Protein AF-A0A7V3VT94-F1 (afdb_monomer)

Radius of gyration: 18.92 Å; Cα contacts (8 Å, |Δi|>4): 200; chains: 1; bounding box: 41×41×54 Å

Foldseek 3Di:
DDLVVVLVVLLVLLVVLLVLLLVLLLVVQLVCLLVVHQLCPDPLLLQEDLQLVLLLLVLLLCCQPPNVVSSSVSNSVSSNSQLSNQLRVVLNVQCVPCVVVVVVVVDRSNCCSPVPSCVSSVVSNCVSSVVSSVSSSVCNSVSVVVCVPPPPPSSVVSNVSSVVSNVVSSVVSVVVVVVVVVVVVVD

pLDDT: mean 83.78, std 12.17, range [38.78, 96.94]

Solvent-accessible surface area (backbone atoms only — not comparable to full-atom values): 9422 Å² total; per-residue (Å²): 134,57,72,69,62,51,51,53,50,40,43,49,51,27,49,52,32,38,50,52,7,48,53,52,28,51,52,50,53,43,49,31,58,60,71,70,44,64,64,84,77,37,79,60,59,42,39,30,82,44,16,24,55,10,38,33,40,37,11,50,35,31,36,75,76,75,38,50,73,61,9,48,51,38,30,19,51,16,38,19,41,44,37,42,51,60,30,36,64,54,42,51,58,53,48,76,74,42,46,70,65,46,47,72,73,68,47,50,58,65,49,42,41,57,68,44,46,45,59,76,30,39,68,46,52,51,52,36,50,51,55,52,30,52,52,44,28,52,49,50,46,52,57,61,58,46,46,77,78,46,74,61,67,54,52,55,51,39,43,51,52,11,51,51,30,30,52,51,12,34,50,51,34,52,51,54,50,57,53,58,55,61,54,65,76,72,115

Structure (mmCIF, N/CA/C/O backbone):
data_AF-A0A7V3VT94-F1
#
_entry.id   AF-A0A7V3VT94-F1
#
loop_
_atom_site.group_PDB
_atom_site.id
_atom_site.type_symbol
_atom_site.label_atom_id
_atom_site.label_alt_id
_atom_site.label_comp_id
_atom_site.label_asym_id
_atom_site.label_entity_id
_atom_site.label_seq_id
_atom_site.pdbx_PDB_ins_code
_atom_site.Cartn_x
_atom_site.Cartn_y
_atom_site.Cartn_z
_atom_site.occupancy
_atom_site.B_iso_or_equiv
_atom_site.auth_seq_id
_atom_site.auth_comp_id
_atom_site.auth_asym_id
_atom_site.auth_atom_id
_atom_site.pdbx_PDB_model_num
ATOM 1 N N . MET A 1 1 ? 9.001 -14.537 -27.682 1.00 57.84 1 MET A N 1
ATOM 2 C CA . MET A 1 1 ? 7.808 -14.559 -26.802 1.00 57.84 1 MET A CA 1
ATOM 3 C C . MET A 1 1 ? 6.723 -13.701 -27.432 1.00 57.84 1 MET A C 1
ATOM 5 O O . MET A 1 1 ? 7.065 -12.730 -28.090 1.00 57.84 1 MET A O 1
ATOM 9 N N . ASN A 1 2 ? 5.450 -14.077 -27.294 1.00 76.25 2 ASN A N 1
ATOM 10 C CA . ASN A 1 2 ? 4.316 -13.299 -27.808 1.00 76.25 2 ASN A CA 1
ATOM 11 C C . ASN A 1 2 ? 4.046 -12.109 -26.858 1.00 76.25 2 ASN A C 1
ATOM 13 O O . ASN A 1 2 ? 4.099 -12.304 -25.645 1.00 76.25 2 ASN A O 1
ATOM 17 N N . ILE A 1 3 ? 3.738 -10.913 -27.368 1.00 69.75 3 ILE A N 1
ATOM 18 C CA . ILE A 1 3 ? 3.392 -9.719 -26.560 1.00 69.75 3 ILE A CA 1
ATOM 19 C C . ILE A 1 3 ? 2.291 -10.052 -25.543 1.00 69.75 3 ILE A C 1
ATOM 21 O O . ILE A 1 3 ? 2.387 -9.712 -24.368 1.00 69.75 3 ILE A O 1
ATOM 25 N N . ILE A 1 4 ? 1.305 -10.849 -25.964 1.00 74.88 4 ILE A N 1
ATOM 26 C CA . ILE A 1 4 ? 0.221 -11.324 -25.097 1.00 74.88 4 ILE A CA 1
ATOM 27 C C . ILE A 1 4 ? 0.772 -12.130 -23.910 1.00 74.88 4 ILE A C 1
ATOM 29 O O . ILE A 1 4 ? 0.331 -11.947 -22.782 1.00 74.88 4 ILE A O 1
ATOM 33 N N . SER A 1 5 ? 1.765 -12.998 -24.138 1.00 75.62 5 SER A N 1
ATOM 34 C CA . SER A 1 5 ? 2.368 -13.797 -23.062 1.00 75.62 5 SER A CA 1
ATOM 35 C C . SER A 1 5 ? 3.181 -12.965 -22.065 1.00 75.62 5 SER A C 1
ATOM 37 O O . SER A 1 5 ? 3.259 -13.355 -20.909 1.00 75.62 5 SER A O 1
ATOM 39 N N . ILE A 1 6 ? 3.742 -11.824 -22.482 1.00 75.75 6 ILE A N 1
ATOM 40 C CA . ILE A 1 6 ? 4.477 -10.905 -21.595 1.00 75.75 6 ILE A CA 1
ATOM 41 C C . ILE A 1 6 ? 3.489 -10.167 -20.685 1.00 75.75 6 ILE A C 1
ATOM 43 O O . ILE A 1 6 ? 3.606 -10.250 -19.466 1.00 75.75 6 ILE A O 1
ATOM 47 N N . ILE A 1 7 ? 2.437 -9.587 -21.273 1.00 81.94 7 ILE A N 1
ATOM 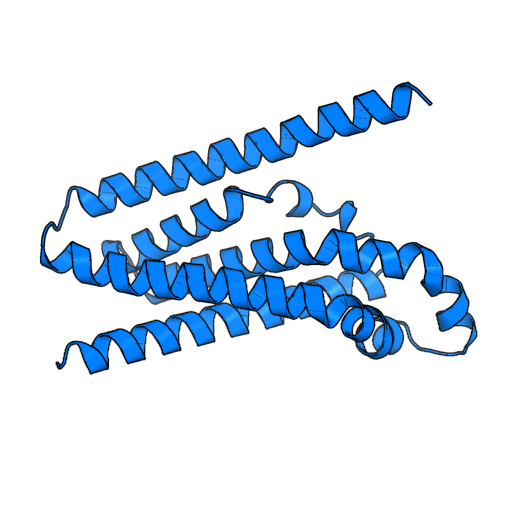48 C CA . ILE A 1 7 ? 1.376 -8.883 -20.538 1.00 81.94 7 ILE A CA 1
ATOM 49 C C . ILE A 1 7 ? 0.743 -9.785 -19.469 1.00 81.94 7 ILE A C 1
ATOM 51 O O . ILE A 1 7 ? 0.536 -9.359 -18.334 1.00 81.94 7 ILE A O 1
ATOM 55 N N . TRP A 1 8 ? 0.458 -11.051 -19.796 1.00 84.31 8 TRP A N 1
ATOM 56 C CA . TRP A 1 8 ? -0.102 -11.993 -18.820 1.00 84.31 8 TRP A CA 1
ATOM 57 C C . TRP A 1 8 ? 0.835 -12.268 -17.643 1.00 84.31 8 TRP A C 1
ATOM 59 O O . TRP A 1 8 ? 0.362 -12.372 -16.512 1.00 84.31 8 TRP A O 1
ATOM 69 N N . VAL A 1 9 ? 2.143 -12.377 -17.885 1.00 86.12 9 VAL A N 1
ATOM 70 C CA . VAL A 1 9 ? 3.131 -12.590 -16.818 1.00 86.12 9 VAL A CA 1
ATOM 71 C C . VAL A 1 9 ? 3.182 -11.380 -15.886 1.00 86.12 9 VAL A C 1
ATOM 73 O O . VAL A 1 9 ? 3.153 -11.565 -14.672 1.00 86.12 9 VAL A O 1
ATOM 76 N N . ASP A 1 10 ? 3.159 -10.161 -16.427 1.00 86.62 10 ASP A N 1
ATOM 77 C CA . ASP A 1 10 ? 3.195 -8.930 -15.626 1.00 86.62 10 ASP A CA 1
ATOM 78 C C . ASP A 1 10 ? 1.912 -8.721 -14.809 1.00 86.62 10 ASP A C 1
ATOM 80 O O . ASP A 1 10 ? 1.964 -8.292 -13.656 1.00 86.62 10 ASP A O 1
ATOM 84 N N . ILE A 1 11 ? 0.752 -9.092 -15.360 1.00 89.06 11 ILE A N 1
ATOM 85 C CA . ILE A 1 11 ? -0.521 -9.084 -14.623 1.00 89.06 11 ILE A CA 1
ATOM 86 C C . ILE A 1 11 ? -0.479 -10.077 -13.455 1.00 89.06 11 ILE A C 1
ATOM 88 O O . ILE A 1 11 ? -0.932 -9.753 -12.355 1.00 89.06 11 ILE A O 1
ATOM 92 N N . ILE A 1 12 ? 0.064 -11.281 -13.670 1.00 91.44 12 ILE A N 1
ATOM 93 C CA . ILE A 1 12 ? 0.212 -12.286 -12.608 1.00 91.44 12 ILE A CA 1
ATOM 94 C C . ILE A 1 12 ? 1.200 -11.794 -11.544 1.00 91.44 12 ILE A C 1
ATOM 96 O O . ILE A 1 12 ? 0.918 -11.917 -10.352 1.00 91.44 12 ILE A O 1
ATOM 100 N N . GLU A 1 13 ? 2.320 -11.195 -11.951 1.00 90.12 13 GLU A N 1
ATOM 101 C CA . GLU A 1 13 ? 3.303 -10.596 -11.042 1.00 90.12 13 GLU A CA 1
ATOM 102 C C . GLU A 1 13 ? 2.654 -9.503 -10.176 1.00 90.12 13 GLU A C 1
ATOM 104 O O . GLU A 1 13 ? 2.716 -9.571 -8.946 1.00 90.12 13 GLU A O 1
ATOM 109 N N . ALA A 1 14 ? 1.923 -8.568 -10.789 1.00 92.38 14 ALA A N 1
ATOM 110 C CA . ALA A 1 14 ? 1.177 -7.529 -10.079 1.00 92.38 14 ALA A CA 1
ATOM 111 C C . ALA A 1 14 ? 0.124 -8.109 -9.117 1.00 92.38 14 ALA A C 1
ATOM 113 O O . ALA A 1 14 ? -0.059 -7.598 -8.007 1.00 92.38 14 ALA A O 1
ATOM 114 N N . ALA A 1 15 ? -0.562 -9.189 -9.506 1.00 94.38 15 ALA A N 1
ATOM 115 C CA . ALA A 1 15 ? -1.554 -9.854 -8.662 1.00 94.38 15 ALA A CA 1
ATOM 116 C C . ALA A 1 15 ? -0.908 -10.501 -7.428 1.00 94.38 15 ALA A C 1
ATOM 118 O O . ALA A 1 15 ? -1.439 -10.378 -6.322 1.00 94.38 15 ALA A O 1
ATOM 119 N N . LEU A 1 16 ? 0.253 -11.143 -7.590 1.00 95.06 16 LEU A N 1
ATOM 120 C CA . LEU A 1 16 ? 1.011 -11.736 -6.486 1.00 95.06 16 LEU A CA 1
ATOM 121 C C . LEU A 1 16 ? 1.549 -10.667 -5.531 1.00 95.06 16 LEU A C 1
ATOM 123 O O . LEU A 1 16 ? 1.398 -10.806 -4.315 1.00 95.06 16 LEU A O 1
ATOM 127 N N . ILE A 1 17 ? 2.115 -9.582 -6.067 1.00 94.69 17 ILE A N 1
ATOM 128 C CA . ILE A 1 17 ? 2.596 -8.441 -5.276 1.00 94.69 17 ILE A CA 1
ATOM 129 C C . ILE A 1 17 ? 1.438 -7.822 -4.486 1.00 94.69 17 ILE A C 1
ATOM 131 O O . ILE A 1 17 ? 1.542 -7.632 -3.269 1.00 94.69 17 ILE A O 1
ATOM 135 N N . THR A 1 18 ? 0.306 -7.574 -5.151 1.00 95.94 18 THR A N 1
ATOM 136 C CA . THR A 1 18 ? -0.884 -7.011 -4.502 1.00 95.94 18 THR A CA 1
ATOM 137 C C . THR A 1 18 ? -1.414 -7.951 -3.420 1.00 95.94 18 THR A C 1
ATOM 139 O O . THR A 1 18 ? -1.701 -7.511 -2.307 1.00 95.94 18 THR A O 1
ATOM 142 N N . GLY A 1 19 ? -1.512 -9.250 -3.712 1.00 96.12 19 GLY A N 1
ATOM 143 C CA . GLY A 1 19 ? -1.967 -10.264 -2.763 1.00 96.12 19 GLY A CA 1
ATOM 144 C C . GLY A 1 19 ? -1.081 -10.339 -1.518 1.00 96.12 19 GLY A C 1
ATOM 145 O O . GLY A 1 19 ? -1.590 -10.329 -0.396 1.00 96.12 19 GLY A O 1
ATOM 146 N N . ALA A 1 20 ? 0.242 -10.332 -1.690 1.00 96.44 20 ALA A N 1
ATOM 147 C CA . ALA A 1 20 ? 1.188 -10.306 -0.576 1.00 96.44 20 ALA A CA 1
ATOM 148 C C . ALA A 1 20 ? 1.054 -9.019 0.259 1.00 96.44 20 ALA A C 1
ATOM 150 O O . ALA A 1 20 ? 0.973 -9.080 1.489 1.00 96.44 20 ALA A O 1
ATOM 151 N N . GLY A 1 21 ? 0.955 -7.859 -0.397 1.00 95.94 21 GLY A N 1
ATOM 152 C CA . GLY A 1 21 ? 0.744 -6.575 0.274 1.00 95.94 21 GLY A CA 1
ATOM 153 C C . GLY A 1 21 ? -0.576 -6.512 1.046 1.00 95.94 21 GLY A C 1
ATOM 154 O O . GLY A 1 21 ? -0.611 -6.014 2.173 1.00 95.94 21 GLY A O 1
ATOM 155 N N . PHE A 1 22 ? -1.645 -7.087 0.491 1.00 96.38 22 PHE A N 1
ATOM 156 C CA . PHE A 1 22 ? -2.939 -7.224 1.155 1.00 96.38 22 PHE A CA 1
ATOM 157 C C . PHE A 1 22 ? -2.844 -8.078 2.421 1.00 96.38 22 PHE A C 1
ATOM 159 O O . PHE A 1 22 ? -3.326 -7.661 3.474 1.00 96.38 22 PHE A O 1
ATOM 166 N N . VAL A 1 23 ? -2.195 -9.246 2.354 1.00 96.31 23 VAL A N 1
ATOM 167 C CA . VAL A 1 23 ? -2.022 -10.131 3.520 1.00 96.31 23 VAL A CA 1
ATOM 168 C C . VAL A 1 23 ? -1.254 -9.417 4.635 1.00 96.31 23 VAL A C 1
ATOM 170 O O . VAL A 1 23 ? -1.667 -9.477 5.796 1.00 96.31 23 VAL A O 1
ATOM 173 N N . LEU A 1 24 ? -0.187 -8.685 4.294 1.00 95.56 24 LEU A N 1
ATOM 174 C CA . LEU A 1 24 ? 0.569 -7.878 5.257 1.00 95.56 24 LEU A CA 1
ATOM 175 C C . LEU A 1 24 ? -0.281 -6.756 5.862 1.00 95.56 24 LEU A C 1
ATOM 177 O O . LEU A 1 24 ? -0.259 -6.555 7.078 1.00 95.56 24 LEU A O 1
ATOM 181 N N . ALA A 1 25 ? -1.062 -6.050 5.042 1.00 93.69 25 ALA A N 1
ATOM 182 C CA . ALA A 1 25 ? -1.939 -4.975 5.502 1.00 93.69 25 ALA A CA 1
ATOM 183 C C . ALA A 1 25 ? -3.028 -5.506 6.439 1.00 93.69 25 ALA A C 1
ATOM 185 O O . ALA A 1 25 ? -3.269 -4.937 7.506 1.00 93.69 25 ALA A O 1
ATOM 186 N N . PHE A 1 26 ? -3.641 -6.632 6.083 1.00 93.75 26 PHE A N 1
ATOM 187 C CA . PHE A 1 26 ? -4.640 -7.303 6.903 1.00 93.75 26 PHE A CA 1
ATOM 188 C C . PHE A 1 26 ? -4.057 -7.760 8.243 1.00 93.75 26 PHE A C 1
ATOM 190 O O . PHE A 1 26 ? -4.632 -7.478 9.297 1.00 93.75 26 PHE A O 1
ATOM 197 N N . TRP A 1 27 ? -2.891 -8.412 8.220 1.00 93.50 27 TRP A N 1
ATOM 198 C CA . TRP A 1 27 ? -2.183 -8.832 9.429 1.00 93.50 27 TRP A CA 1
ATOM 199 C C . TRP A 1 27 ? -1.861 -7.640 10.338 1.00 93.50 27 TRP A C 1
ATOM 201 O O . TRP A 1 27 ? -2.140 -7.682 11.539 1.00 93.50 27 TRP A O 1
ATOM 211 N N . TYR A 1 28 ? -1.353 -6.550 9.762 1.00 92.00 28 TYR A N 1
ATOM 212 C CA . TYR A 1 28 ? -1.039 -5.325 10.488 1.00 92.00 28 TYR A CA 1
ATOM 213 C C . TYR A 1 28 ? -2.275 -4.709 11.152 1.00 92.00 28 TYR A C 1
ATOM 215 O O . TYR A 1 28 ? -2.264 -4.443 12.356 1.00 92.00 28 TYR A O 1
ATOM 223 N N . VAL A 1 29 ? -3.359 -4.519 10.392 1.00 88.44 29 VAL A N 1
ATOM 224 C CA . VAL A 1 29 ? -4.600 -3.926 10.907 1.00 88.44 29 VAL A CA 1
ATOM 225 C C . VAL A 1 29 ? -5.196 -4.790 12.015 1.00 88.44 29 VAL A C 1
ATOM 227 O O . VAL A 1 29 ? -5.521 -4.279 13.090 1.00 88.44 29 VAL A O 1
ATOM 230 N N . ARG A 1 30 ? -5.265 -6.108 11.801 1.00 88.69 30 ARG A N 1
ATOM 231 C CA . ARG A 1 30 ? -5.736 -7.063 12.811 1.00 88.69 30 ARG A CA 1
ATOM 232 C C . ARG A 1 30 ? -4.928 -6.949 14.103 1.00 88.69 30 ARG A C 1
ATOM 234 O O . ARG A 1 30 ? -5.523 -6.847 15.176 1.00 88.69 30 ARG A O 1
ATOM 241 N N . ASN A 1 31 ? -3.598 -6.947 14.021 1.00 88.00 31 ASN A N 1
ATOM 242 C CA . ASN A 1 31 ? -2.745 -6.879 15.208 1.00 88.00 31 ASN A CA 1
ATOM 243 C C . ASN A 1 31 ? -2.927 -5.567 15.972 1.00 88.00 31 ASN A C 1
ATOM 245 O O . ASN A 1 31 ? -3.053 -5.587 17.194 1.00 88.00 31 ASN A O 1
ATOM 249 N N . ARG A 1 32 ? -3.038 -4.432 15.272 1.00 85.06 32 ARG A N 1
ATOM 250 C CA . ARG A 1 32 ? -3.282 -3.126 15.909 1.00 85.06 32 ARG A CA 1
ATOM 251 C C . ARG A 1 32 ? -4.590 -3.108 16.701 1.00 85.06 32 ARG A C 1
ATOM 253 O O . ARG A 1 32 ? -4.596 -2.666 17.851 1.00 85.06 32 ARG A O 1
ATOM 260 N N . VAL A 1 33 ? -5.664 -3.667 16.140 1.00 82.69 33 VAL A N 1
ATOM 261 C CA . VAL A 1 33 ? -6.959 -3.795 16.830 1.00 82.69 33 VAL A CA 1
ATOM 262 C C . VAL A 1 33 ? -6.836 -4.680 18.074 1.00 82.69 33 VAL A C 1
ATOM 264 O O . VAL A 1 33 ? -7.286 -4.293 19.157 1.00 82.69 33 VAL A O 1
ATOM 267 N N . VAL A 1 34 ? -6.187 -5.842 17.955 1.00 82.62 34 VAL A N 1
ATOM 268 C CA . VAL A 1 34 ? -5.990 -6.785 19.074 1.00 82.62 34 VAL A CA 1
ATOM 269 C C . VAL A 1 34 ? -5.185 -6.146 20.215 1.00 82.62 34 VAL A C 1
ATOM 271 O O . VAL A 1 34 ? -5.564 -6.275 21.388 1.00 82.62 34 VAL A O 1
ATOM 274 N N . GLU A 1 35 ? -4.136 -5.397 19.871 1.00 82.00 35 GLU A N 1
ATOM 275 C CA . GLU A 1 35 ? -3.250 -4.673 20.792 1.00 82.00 35 GLU A CA 1
ATOM 276 C C . GLU A 1 35 ? -3.843 -3.361 21.338 1.00 82.00 35 GLU A C 1
ATOM 278 O O . GLU A 1 35 ? -3.181 -2.664 22.104 1.00 82.00 35 GLU A O 1
ATOM 283 N N . LYS A 1 36 ? -5.085 -3.006 20.974 1.00 74.50 36 LYS A N 1
ATOM 284 C CA . LYS A 1 36 ? -5.743 -1.729 21.319 1.00 74.50 36 LYS A CA 1
ATOM 285 C C . LYS A 1 36 ? -4.990 -0.476 20.845 1.00 74.50 36 LYS A C 1
ATOM 287 O O . LYS A 1 36 ? -5.203 0.605 21.390 1.00 74.50 36 LYS A O 1
ATOM 292 N N . LYS A 1 37 ? -4.137 -0.585 19.830 1.00 76.19 37 LYS A N 1
ATOM 293 C CA . LYS A 1 37 ? -3.438 0.570 19.263 1.00 76.19 37 LYS A CA 1
ATOM 294 C C . LYS A 1 37 ? -4.284 1.150 18.131 1.00 76.19 37 LYS A C 1
ATOM 296 O O . LYS A 1 37 ? -4.589 0.439 17.179 1.00 76.19 37 LYS A O 1
ATOM 301 N N . SER A 1 38 ? -4.638 2.431 18.226 1.00 68.25 38 SER A N 1
ATOM 302 C CA . SER A 1 38 ? -5.361 3.134 17.154 1.00 68.25 38 SER A CA 1
ATOM 303 C C . SER A 1 38 ? -4.575 3.084 15.836 1.00 68.25 38 SER A C 1
ATOM 305 O O . SER A 1 38 ? -3.347 3.200 15.849 1.00 68.25 38 SER A O 1
ATOM 307 N N . LEU A 1 39 ? -5.235 2.898 14.691 1.00 69.81 39 LEU A N 1
ATOM 308 C CA . LEU A 1 39 ? -4.552 2.891 13.392 1.00 69.81 39 LEU A CA 1
ATOM 309 C C . LEU A 1 39 ? -4.133 4.308 12.983 1.00 69.81 39 LEU A C 1
ATOM 311 O O . LEU A 1 39 ? -3.007 4.492 12.520 1.00 69.81 39 LEU A O 1
ATOM 315 N N . SER A 1 40 ? -4.958 5.317 13.269 1.00 62.09 40 SER A N 1
ATOM 316 C CA . SER A 1 40 ? -4.673 6.742 13.021 1.00 62.09 40 SER A CA 1
ATOM 317 C C . SER A 1 40 ? -3.479 7.316 13.796 1.00 62.09 40 SER A C 1
ATOM 319 O O . SER A 1 40 ? -2.933 8.355 13.414 1.00 62.09 40 SER A O 1
ATOM 321 N N . THR A 1 41 ? -3.008 6.650 14.855 1.00 64.88 41 THR A N 1
ATOM 322 C CA . THR A 1 41 ? -1.774 7.042 15.566 1.00 64.88 41 THR A CA 1
ATOM 323 C C . THR A 1 41 ? -0.523 6.334 15.046 1.00 64.88 41 THR A C 1
ATOM 325 O O . THR A 1 41 ? 0.567 6.524 15.585 1.00 64.88 41 THR A O 1
ATOM 328 N N . SER A 1 42 ? -0.647 5.509 14.004 1.00 70.88 42 SER A N 1
ATOM 329 C CA . SER A 1 42 ? 0.490 4.820 13.399 1.00 70.88 42 SER A CA 1
ATOM 330 C C . SER A 1 42 ? 1.425 5.777 12.660 1.00 70.88 42 SER A C 1
ATOM 332 O O . SER A 1 42 ? 0.980 6.720 12.013 1.00 70.88 42 SER A O 1
ATOM 334 N N . PHE A 1 43 ? 2.723 5.459 12.667 1.00 71.75 43 PHE A N 1
ATOM 335 C CA . PHE A 1 43 ? 3.729 6.063 11.788 1.00 71.75 43 PHE A CA 1
ATOM 336 C C . PHE A 1 43 ? 3.324 6.007 10.303 1.00 71.75 43 PHE A C 1
ATOM 338 O O . PHE A 1 43 ? 3.651 6.909 9.541 1.00 71.75 43 PHE A O 1
ATOM 345 N N . LEU A 1 44 ? 2.521 5.015 9.902 1.00 78.44 44 LEU A N 1
ATOM 346 C CA . LEU A 1 44 ? 2.012 4.885 8.531 1.00 78.44 44 LEU A CA 1
ATOM 347 C C . LEU A 1 44 ? 1.126 6.055 8.080 1.00 78.44 44 LEU A C 1
ATOM 349 O O . LEU A 1 44 ? 0.960 6.265 6.882 1.00 78.44 44 LEU A O 1
ATOM 353 N N . ARG A 1 45 ? 0.614 6.872 9.008 1.00 71.06 45 ARG A N 1
ATOM 354 C CA . ARG A 1 45 ? -0.124 8.097 8.670 1.00 71.06 45 ARG A CA 1
ATOM 355 C C . ARG A 1 45 ? 0.725 9.150 7.950 1.00 71.06 45 ARG A C 1
ATOM 357 O O . ARG A 1 45 ? 0.164 10.048 7.342 1.00 71.06 45 ARG A O 1
ATOM 364 N N . TYR A 1 46 ? 2.055 9.061 8.035 1.00 72.12 46 TYR A N 1
ATOM 365 C CA . TYR A 1 46 ? 2.969 9.986 7.354 1.00 72.12 46 TYR A CA 1
ATOM 366 C C . TYR A 1 46 ? 3.292 9.563 5.916 1.00 72.12 46 TYR A C 1
ATOM 368 O O . TYR A 1 46 ? 3.952 10.302 5.193 1.00 72.12 46 TYR A O 1
ATOM 376 N N . PHE A 1 47 ? 2.830 8.384 5.500 1.00 80.19 47 PHE A N 1
ATOM 377 C CA . PHE A 1 47 ? 3.168 7.768 4.219 1.00 80.19 47 PHE A CA 1
ATOM 378 C C . PHE A 1 47 ? 1.920 7.591 3.355 1.00 80.19 47 PHE A C 1
ATOM 380 O O . PHE A 1 47 ? 1.672 6.520 2.812 1.00 80.19 47 PHE A O 1
ATOM 387 N N . GLN A 1 48 ? 1.095 8.635 3.259 1.00 79.81 48 GLN A N 1
ATOM 388 C CA . GLN A 1 48 ? -0.156 8.606 2.501 1.00 79.81 48 GLN A CA 1
ATOM 389 C C . GLN A 1 48 ? -0.016 9.316 1.147 1.00 79.81 48 GLN A C 1
ATOM 391 O O . GLN A 1 48 ? 0.970 9.999 0.863 1.00 79.81 48 GLN A O 1
ATOM 396 N N . GLY A 1 49 ? -1.031 9.163 0.294 1.00 80.88 49 GLY A N 1
ATOM 397 C CA . GLY A 1 49 ? -1.132 9.888 -0.972 1.00 80.88 49 GLY A CA 1
ATOM 398 C C . GLY A 1 49 ? -0.055 9.481 -1.976 1.00 80.88 49 GLY A C 1
ATOM 399 O O . GLY A 1 49 ? -0.028 8.339 -2.428 1.00 80.88 49 GLY A O 1
ATOM 400 N N . LEU A 1 50 ? 0.819 10.423 -2.338 1.00 88.19 50 LEU A N 1
ATOM 401 C CA . LEU A 1 50 ? 1.843 10.224 -3.370 1.00 88.19 50 LEU A CA 1
ATOM 402 C C . LEU A 1 50 ? 2.995 9.320 -2.918 1.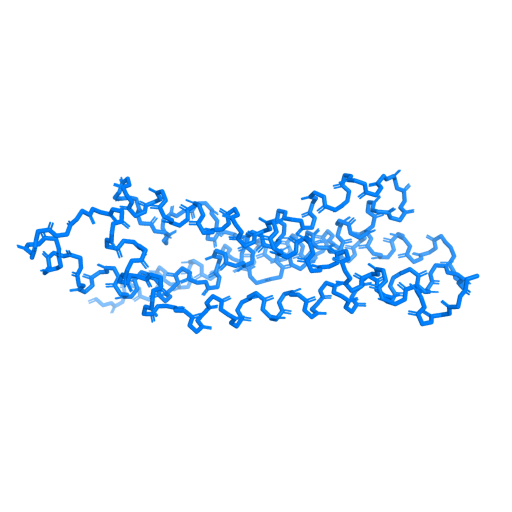00 88.19 50 LEU A C 1
ATOM 404 O O . LEU A 1 50 ? 3.662 8.725 -3.760 1.00 88.19 50 LEU A O 1
ATOM 408 N N . PHE A 1 51 ? 3.212 9.176 -1.606 1.00 91.31 51 PHE A N 1
ATOM 409 C CA . PHE A 1 51 ? 4.326 8.390 -1.080 1.00 91.31 51 PHE A CA 1
ATOM 410 C C . PHE A 1 51 ? 4.324 6.928 -1.565 1.00 91.31 51 PHE A C 1
ATOM 412 O O . PHE A 1 51 ? 5.313 6.517 -2.171 1.00 91.31 51 PHE A O 1
ATOM 419 N N . PRO A 1 52 ? 3.250 6.131 -1.372 1.00 92.44 52 PRO A N 1
ATOM 420 C CA . PRO A 1 52 ? 3.224 4.751 -1.854 1.00 92.44 52 PRO A CA 1
ATOM 421 C C . PRO A 1 52 ? 3.395 4.659 -3.374 1.00 92.44 52 PRO A C 1
ATOM 423 O O . PRO A 1 52 ? 4.068 3.745 -3.841 1.00 92.44 52 PRO A O 1
ATOM 426 N N . VAL A 1 53 ? 2.878 5.622 -4.145 1.00 92.44 53 VAL A N 1
ATOM 427 C CA . VAL A 1 53 ? 3.092 5.675 -5.602 1.00 92.44 53 VAL A CA 1
ATOM 428 C C . VAL A 1 53 ? 4.578 5.855 -5.924 1.00 92.44 53 VAL A C 1
ATOM 430 O O . VAL A 1 53 ? 5.113 5.130 -6.757 1.00 92.44 53 VAL A O 1
ATOM 433 N N . GLY A 1 54 ? 5.274 6.742 -5.211 1.00 92.88 54 GLY A N 1
ATOM 434 C CA . GLY A 1 54 ? 6.723 6.897 -5.333 1.00 92.88 54 GLY A CA 1
ATOM 435 C C . GLY A 1 54 ? 7.487 5.612 -4.997 1.00 92.88 54 GLY A C 1
ATOM 436 O O . GLY A 1 54 ? 8.346 5.199 -5.769 1.00 92.88 54 GLY A O 1
ATOM 437 N N . VAL A 1 55 ? 7.124 4.912 -3.915 1.00 94.88 55 VAL A N 1
ATOM 438 C CA . VAL A 1 55 ? 7.745 3.618 -3.555 1.00 94.88 55 VAL A CA 1
ATOM 439 C C . VAL A 1 55 ? 7.469 2.546 -4.6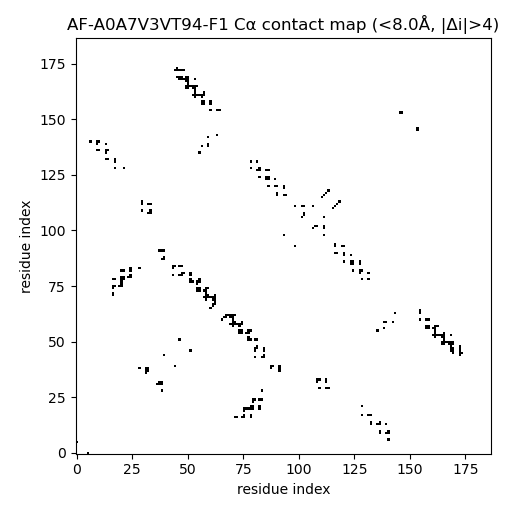15 1.00 94.88 55 VAL A C 1
ATOM 441 O O . VAL A 1 55 ? 8.342 1.733 -4.903 1.00 94.88 55 VAL A O 1
ATOM 444 N N . MET A 1 56 ? 6.280 2.545 -5.227 1.00 95.06 56 MET A N 1
ATOM 445 C CA . MET A 1 56 ? 5.942 1.632 -6.323 1.00 95.06 56 MET A CA 1
ATOM 446 C C . MET A 1 56 ? 6.846 1.877 -7.536 1.00 95.06 56 MET A C 1
ATOM 448 O O . MET A 1 56 ? 7.449 0.929 -8.031 1.00 95.06 56 MET A O 1
ATOM 452 N N . LEU A 1 57 ? 6.988 3.135 -7.973 1.00 93.19 57 LEU A N 1
ATOM 453 C CA . LEU A 1 57 ? 7.882 3.500 -9.080 1.00 93.19 57 LEU A CA 1
ATOM 454 C C . LEU A 1 57 ? 9.342 3.174 -8.764 1.00 93.19 57 LEU A C 1
ATOM 456 O O . LEU A 1 57 ? 10.061 2.685 -9.630 1.00 93.19 57 LEU A O 1
ATOM 460 N N . PHE A 1 58 ? 9.770 3.385 -7.518 1.00 94.00 58 PHE A N 1
ATOM 461 C CA . PHE A 1 58 ? 11.107 2.999 -7.077 1.00 94.00 58 PHE A CA 1
ATOM 462 C C . PHE A 1 58 ? 11.305 1.479 -7.153 1.00 94.00 58 PHE A C 1
ATOM 464 O O . PHE A 1 58 ? 12.330 1.012 -7.639 1.00 94.00 58 PHE A O 1
ATOM 471 N N . GLY A 1 59 ? 10.308 0.695 -6.735 1.00 92.56 59 GLY A N 1
ATOM 472 C CA . GLY A 1 59 ? 10.322 -0.760 -6.882 1.00 92.56 59 GLY A CA 1
ATOM 473 C C . GLY A 1 59 ? 10.459 -1.185 -8.342 1.00 92.56 59 GLY A C 1
ATOM 474 O O . GLY A 1 59 ? 11.307 -2.015 -8.653 1.00 92.56 59 GLY A O 1
ATOM 475 N N . VAL A 1 60 ? 9.711 -0.546 -9.243 1.00 90.81 60 VAL A N 1
ATOM 476 C CA . VAL A 1 60 ? 9.809 -0.769 -10.692 1.00 90.81 60 VAL A CA 1
ATOM 477 C C . VAL A 1 60 ? 11.202 -0.408 -11.220 1.00 90.81 60 VAL A C 1
ATOM 479 O O . VAL A 1 60 ? 11.807 -1.221 -11.910 1.00 90.81 60 VAL A O 1
ATOM 482 N N . PHE A 1 61 ? 11.778 0.731 -10.829 1.00 90.19 61 PHE A N 1
ATOM 483 C CA . PHE A 1 61 ? 13.171 1.065 -11.152 1.00 90.19 61 PHE A CA 1
ATOM 484 C C . PHE A 1 61 ? 14.148 -0.032 -10.695 1.00 90.19 61 PHE A C 1
ATOM 486 O O . PHE A 1 61 ? 14.990 -0.469 -11.475 1.00 90.19 61 PHE A O 1
ATOM 493 N N . VAL A 1 62 ? 14.010 -0.536 -9.464 1.00 90.50 62 VAL A N 1
ATOM 494 C CA . VAL A 1 62 ? 14.870 -1.607 -8.933 1.00 90.50 62 VAL A CA 1
ATOM 495 C C . VAL A 1 62 ? 14.692 -2.917 -9.708 1.00 90.50 62 VAL A C 1
ATOM 497 O O . VAL A 1 62 ? 15.691 -3.600 -9.946 1.00 90.50 62 VAL A O 1
ATOM 500 N N . ILE A 1 63 ? 13.470 -3.258 -10.142 1.00 87.75 63 ILE A N 1
ATOM 501 C CA . ILE A 1 63 ? 13.221 -4.426 -11.008 1.00 87.75 63 ILE A CA 1
ATOM 502 C C . ILE A 1 63 ? 14.027 -4.312 -12.303 1.00 87.75 63 ILE A C 1
ATOM 504 O O . ILE A 1 63 ? 14.613 -5.295 -12.754 1.00 87.75 63 ILE A O 1
ATOM 508 N N . LEU A 1 64 ? 14.052 -3.116 -12.885 1.00 83.56 64 LEU A N 1
ATOM 509 C CA . LEU A 1 64 ? 14.621 -2.870 -14.205 1.00 83.56 64 LEU A CA 1
ATOM 510 C C . LEU A 1 64 ? 16.145 -2.691 -14.177 1.00 83.56 64 LEU A C 1
ATOM 512 O O . LEU A 1 64 ? 16.831 -3.189 -15.066 1.00 83.56 64 LEU A O 1
ATOM 516 N N . ALA A 1 65 ? 16.675 -1.997 -13.169 1.00 83.62 65 ALA A N 1
ATOM 517 C CA . ALA A 1 65 ? 18.079 -1.592 -13.112 1.00 83.62 65 ALA A CA 1
ATOM 518 C C . ALA A 1 65 ? 18.967 -2.505 -12.250 1.00 83.62 65 ALA A C 1
ATOM 520 O O . ALA A 1 65 ? 20.185 -2.499 -12.421 1.00 83.62 65 ALA A O 1
ATOM 521 N N . LEU A 1 66 ? 18.394 -3.257 -11.300 1.00 82.94 66 LEU A N 1
ATOM 522 C CA . LEU A 1 66 ? 19.172 -3.940 -10.259 1.00 82.94 66 LEU A CA 1
ATOM 523 C C . LEU A 1 66 ? 18.787 -5.410 -10.075 1.00 82.94 66 LEU A C 1
ATOM 525 O O . LEU A 1 66 ? 19.577 -6.304 -10.374 1.00 82.94 66 LEU A O 1
ATOM 529 N N . ASN A 1 67 ? 17.617 -5.678 -9.492 1.00 87.44 67 ASN A N 1
ATOM 530 C CA . ASN A 1 67 ? 17.241 -7.012 -9.035 1.00 87.44 67 ASN A CA 1
ATOM 531 C C . ASN A 1 67 ? 15.706 -7.162 -8.952 1.00 87.44 67 ASN A C 1
ATOM 533 O O . ASN A 1 67 ? 15.087 -6.539 -8.080 1.00 87.44 67 ASN A O 1
ATOM 537 N N . PRO A 1 68 ? 15.087 -8.017 -9.794 1.00 88.12 68 PRO A N 1
ATOM 538 C CA . PRO A 1 68 ? 13.633 -8.187 -9.824 1.00 88.12 68 PRO A CA 1
ATOM 539 C C . PRO A 1 68 ? 13.013 -8.620 -8.483 1.00 88.12 68 PRO A C 1
ATOM 541 O O . PRO A 1 68 ? 12.077 -7.955 -8.039 1.00 88.12 68 PRO A O 1
ATOM 544 N N . PRO A 1 69 ? 13.540 -9.633 -7.761 1.00 91.31 69 PRO A N 1
ATOM 545 C CA . PRO A 1 69 ? 13.042 -9.975 -6.424 1.00 91.31 69 PRO A CA 1
ATOM 546 C C . PRO A 1 69 ? 13.030 -8.816 -5.417 1.00 91.31 69 PRO A C 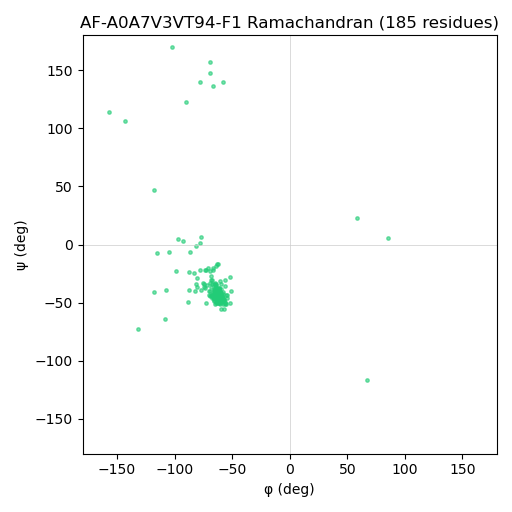1
ATOM 548 O O . PRO A 1 69 ? 12.056 -8.649 -4.680 1.00 91.31 69 PRO A O 1
ATOM 551 N N . ILE A 1 70 ? 14.097 -8.010 -5.368 1.00 92.88 70 ILE A N 1
ATOM 552 C CA . ILE A 1 70 ? 14.180 -6.872 -4.436 1.00 92.88 70 ILE A CA 1
ATOM 553 C C . ILE A 1 70 ? 13.154 -5.803 -4.820 1.00 92.88 70 ILE A C 1
ATOM 555 O O . ILE A 1 70 ? 12.454 -5.279 -3.953 1.00 92.88 70 ILE A O 1
ATOM 559 N N . GLY A 1 71 ? 13.027 -5.502 -6.111 1.00 92.69 71 GLY A N 1
ATOM 560 C CA . GLY A 1 71 ? 12.049 -4.532 -6.589 1.00 92.69 71 GLY A CA 1
ATOM 561 C C . GLY A 1 71 ? 10.604 -4.975 -6.335 1.00 92.69 71 GLY A C 1
ATOM 562 O O . GLY A 1 71 ? 9.804 -4.183 -5.834 1.00 92.69 71 GLY A O 1
ATOM 563 N N . ALA A 1 72 ? 10.288 -6.258 -6.531 1.00 92.62 72 ALA A N 1
ATOM 564 C CA . ALA A 1 72 ? 8.986 -6.825 -6.178 1.00 92.62 72 ALA A CA 1
ATOM 565 C C . ALA A 1 72 ? 8.691 -6.701 -4.671 1.00 92.62 72 ALA A C 1
ATOM 567 O O . ALA A 1 72 ? 7.586 -6.316 -4.289 1.00 92.62 72 ALA A O 1
ATOM 568 N N . LEU A 1 73 ? 9.680 -6.940 -3.797 1.00 95.56 73 LEU A N 1
ATOM 569 C CA . LEU A 1 73 ? 9.529 -6.741 -2.348 1.00 95.56 73 LEU A CA 1
ATOM 570 C C . LEU A 1 73 ? 9.221 -5.275 -1.997 1.00 95.56 73 LEU A C 1
ATOM 572 O O . LEU A 1 73 ? 8.362 -5.004 -1.156 1.00 95.56 73 LEU A O 1
ATOM 576 N N . ILE A 1 74 ? 9.880 -4.323 -2.659 1.00 96.00 74 ILE A N 1
ATOM 577 C CA . ILE A 1 74 ? 9.601 -2.889 -2.495 1.00 96.00 74 ILE A CA 1
ATOM 578 C C . ILE A 1 74 ? 8.162 -2.569 -2.925 1.00 96.00 74 ILE A C 1
ATOM 580 O O . ILE A 1 74 ? 7.451 -1.849 -2.219 1.00 96.00 74 ILE A O 1
ATOM 584 N N . MET A 1 75 ? 7.688 -3.146 -4.031 1.00 95.31 75 MET A N 1
ATOM 585 C CA . MET A 1 75 ? 6.301 -2.977 -4.477 1.00 95.31 75 MET A CA 1
ATOM 586 C C . MET A 1 75 ? 5.290 -3.610 -3.505 1.00 95.31 75 MET A C 1
ATOM 588 O O . MET A 1 75 ? 4.222 -3.039 -3.269 1.00 95.31 75 MET A O 1
ATOM 592 N N . VAL A 1 76 ? 5.630 -4.729 -2.854 1.00 96.94 76 VAL A N 1
ATOM 593 C CA . VAL A 1 76 ? 4.814 -5.311 -1.770 1.00 96.94 76 VAL A CA 1
ATOM 594 C C . VAL A 1 76 ? 4.697 -4.328 -0.600 1.00 96.94 76 VAL A C 1
ATOM 596 O O . VAL A 1 76 ? 3.593 -4.095 -0.102 1.00 96.94 76 VAL A O 1
ATOM 599 N N . ILE A 1 77 ? 5.804 -3.700 -0.188 1.00 95.25 77 ILE A N 1
ATOM 600 C CA . ILE A 1 77 ? 5.811 -2.683 0.879 1.00 95.25 77 ILE A CA 1
ATOM 601 C C . ILE A 1 77 ? 4.966 -1.470 0.478 1.00 95.25 77 ILE A C 1
ATOM 603 O O . ILE A 1 77 ? 4.171 -0.975 1.277 1.00 95.25 77 ILE A O 1
ATOM 607 N N . SER A 1 78 ? 5.093 -1.014 -0.766 1.00 95.31 78 SER A N 1
ATOM 608 C CA . SER A 1 78 ? 4.272 0.066 -1.312 1.00 95.31 78 SER A CA 1
ATOM 609 C C . SER A 1 78 ? 2.772 -0.258 -1.233 1.00 95.31 78 SER A C 1
ATOM 611 O O . SER A 1 78 ? 1.989 0.535 -0.703 1.00 95.31 78 SER A O 1
ATOM 613 N N . THR A 1 79 ? 2.385 -1.465 -1.662 1.00 95.38 79 THR A N 1
ATOM 614 C CA . THR A 1 79 ? 1.003 -1.970 -1.583 1.00 95.38 79 THR A CA 1
ATOM 615 C C . THR A 1 79 ? 0.493 -1.962 -0.152 1.00 95.38 79 THR A C 1
ATOM 617 O O . THR A 1 79 ? -0.604 -1.479 0.127 1.00 95.38 79 THR A O 1
ATOM 620 N N . PHE A 1 80 ? 1.305 -2.483 0.765 1.00 95.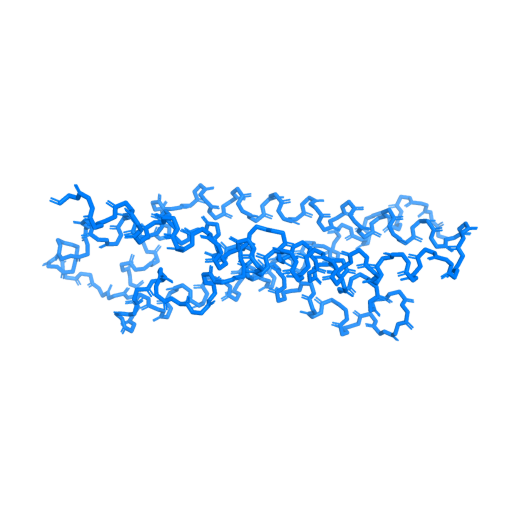31 80 PHE A N 1
ATOM 621 C CA . PHE A 1 80 ? 0.998 -2.517 2.185 1.00 95.31 80 PHE A CA 1
ATOM 622 C C . PHE A 1 80 ? 0.692 -1.111 2.726 1.00 95.31 80 PHE A C 1
ATOM 624 O O . PHE A 1 80 ? -0.359 -0.902 3.336 1.00 95.31 80 PHE A O 1
ATOM 631 N N . ILE A 1 81 ? 1.569 -0.138 2.460 1.00 93.06 81 ILE A N 1
ATOM 632 C CA . ILE A 1 81 ? 1.397 1.253 2.901 1.00 93.06 81 ILE A CA 1
ATOM 633 C C . ILE A 1 81 ? 0.112 1.847 2.310 1.00 93.06 81 ILE A C 1
ATOM 635 O O . ILE A 1 81 ? -0.691 2.439 3.039 1.00 93.06 81 ILE A O 1
ATOM 639 N N . TYR A 1 82 ? -0.1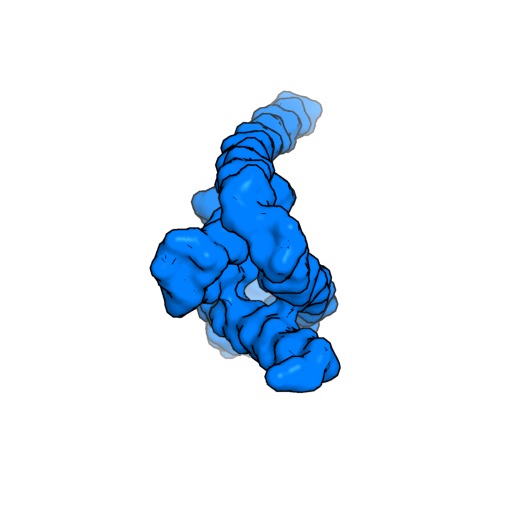17 1.657 1.007 1.00 93.56 82 TYR A N 1
ATOM 640 C CA . TYR A 1 82 ? -1.295 2.183 0.323 1.00 93.56 82 TYR A CA 1
ATOM 641 C C . TYR A 1 82 ? -2.598 1.621 0.901 1.00 93.56 82 TYR A C 1
ATOM 643 O O . TYR A 1 82 ? -3.488 2.392 1.274 1.00 93.56 82 TYR A O 1
ATOM 651 N N . ILE A 1 83 ? -2.702 0.296 1.042 1.00 93.81 83 ILE A N 1
ATOM 652 C CA . ILE A 1 83 ? -3.906 -0.347 1.578 1.00 93.81 83 ILE A CA 1
ATOM 653 C C . ILE A 1 83 ? -4.154 0.133 3.004 1.00 93.81 83 ILE A C 1
ATOM 655 O O . ILE A 1 83 ? -5.2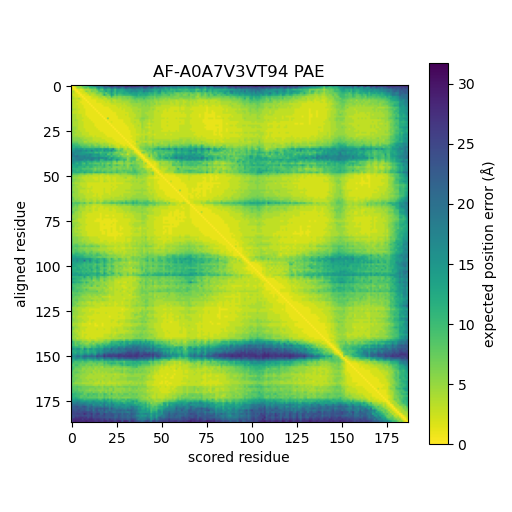51 0.613 3.286 1.00 93.81 83 ILE A O 1
ATOM 659 N N . VAL A 1 84 ? -3.147 0.084 3.885 1.00 92.38 84 VAL A N 1
ATOM 660 C CA . VAL A 1 84 ? -3.311 0.522 5.280 1.00 92.38 84 VAL A CA 1
ATOM 661 C C . VAL A 1 84 ? -3.759 1.980 5.345 1.00 92.38 84 VAL A C 1
ATOM 663 O O . VAL A 1 84 ? -4.708 2.287 6.068 1.00 92.38 84 VAL A O 1
ATOM 666 N N . SER A 1 85 ? -3.133 2.876 4.577 1.00 88.38 85 SER A N 1
ATOM 667 C CA . SER A 1 85 ? -3.507 4.295 4.571 1.00 88.38 85 SER A CA 1
ATOM 668 C C . SER A 1 85 ? -4.950 4.533 4.121 1.00 88.38 85 SER A C 1
ATOM 670 O O . SER A 1 85 ? -5.645 5.356 4.713 1.00 88.38 85 SER A O 1
ATOM 672 N N . THR A 1 86 ? -5.423 3.764 3.140 1.00 88.94 86 THR A N 1
ATOM 673 C CA . THR A 1 86 ? -6.764 3.908 2.562 1.00 88.94 86 THR A CA 1
ATOM 674 C C . THR A 1 86 ? -7.850 3.320 3.461 1.00 88.94 86 THR A C 1
ATOM 676 O O . THR A 1 86 ? -8.925 3.903 3.597 1.00 88.94 86 THR A O 1
ATOM 679 N N . VAL A 1 87 ? -7.590 2.180 4.109 1.00 90.62 87 VAL A N 1
ATOM 680 C CA . VAL A 1 87 ? -8.593 1.507 4.955 1.00 90.62 87 VAL A CA 1
ATOM 681 C C . VAL A 1 87 ? -8.671 2.092 6.363 1.00 90.62 87 VAL A C 1
ATOM 683 O O . VAL A 1 87 ? -9.719 1.986 6.995 1.00 90.62 87 VAL A O 1
ATOM 686 N N . THR A 1 88 ? -7.602 2.732 6.853 1.00 88.00 88 THR A N 1
ATOM 687 C CA . THR A 1 88 ? -7.518 3.255 8.230 1.00 88.00 88 THR A CA 1
ATOM 688 C C . THR A 1 88 ? -8.706 4.147 8.615 1.00 88.00 88 THR A C 1
ATOM 690 O O . THR A 1 88 ? -9.330 3.845 9.631 1.00 88.00 88 THR A O 1
ATOM 693 N N . PRO A 1 89 ? -9.109 5.171 7.832 1.00 81.94 89 PRO A N 1
ATOM 694 C CA . PRO A 1 89 ? -10.252 6.015 8.194 1.00 81.94 89 PRO A CA 1
ATOM 695 C C . PRO A 1 89 ? -11.568 5.232 8.297 1.00 81.94 89 PRO A C 1
ATOM 697 O O . PRO A 1 89 ? -12.376 5.475 9.192 1.00 81.94 89 PRO A O 1
ATOM 700 N N . GLY A 1 90 ? -11.775 4.264 7.398 1.00 83.94 90 GLY A N 1
ATOM 701 C CA . GLY A 1 90 ? -12.954 3.401 7.414 1.00 83.94 90 GLY A CA 1
ATOM 702 C C . GLY A 1 90 ? -12.971 2.481 8.633 1.00 83.94 90 GLY A C 1
ATOM 703 O O . GLY A 1 90 ? -13.988 2.378 9.314 1.00 83.94 90 GLY A O 1
ATOM 704 N N . VAL A 1 91 ? -11.840 1.845 8.944 1.00 86.31 91 VAL A N 1
ATOM 705 C CA . VAL A 1 91 ? -11.711 0.943 10.097 1.00 86.31 91 VAL A CA 1
ATOM 706 C C . VAL A 1 91 ? -11.855 1.706 11.418 1.00 86.31 91 VAL A C 1
ATOM 708 O O . VAL A 1 91 ? -12.628 1.271 12.269 1.00 86.31 91 VAL A O 1
ATOM 711 N N . ASP A 1 92 ? -11.201 2.861 11.575 1.00 83.38 92 ASP A N 1
ATOM 712 C CA . ASP A 1 92 ? -11.270 3.679 12.798 1.00 83.38 92 ASP A CA 1
ATOM 713 C C . ASP A 1 92 ? -12.690 4.218 13.056 1.00 83.38 92 ASP A C 1
ATOM 715 O O . ASP A 1 92 ? -13.146 4.265 14.206 1.00 83.38 92 ASP A O 1
ATOM 719 N N . LYS A 1 93 ? -13.443 4.545 11.993 1.00 83.62 93 LYS A N 1
ATOM 720 C CA . LYS A 1 93 ? -14.857 4.938 12.099 1.00 83.62 93 LYS A CA 1
ATOM 721 C C . LYS A 1 93 ? -15.710 3.830 12.720 1.00 83.62 93 LYS A C 1
ATOM 723 O O . LYS A 1 93 ? -16.531 4.101 13.592 1.00 83.62 93 LYS A O 1
ATOM 728 N N . TYR A 1 94 ? -15.531 2.580 12.294 1.00 82.88 94 TYR A N 1
ATOM 729 C CA . TYR A 1 94 ? -16.276 1.464 12.883 1.00 82.88 94 TYR A CA 1
ATOM 730 C C . TYR A 1 94 ? -15.752 1.086 14.270 1.00 82.88 94 TYR A C 1
ATOM 732 O O . TYR A 1 94 ? -16.559 0.705 15.125 1.00 82.88 94 TYR A O 1
ATOM 740 N N . ASP A 1 95 ? -14.440 1.220 14.500 1.00 81.88 95 ASP A N 1
ATOM 741 C CA . ASP A 1 95 ? -13.811 0.827 15.759 1.00 81.88 95 ASP A CA 1
ATOM 742 C C . ASP A 1 95 ? -14.218 1.712 16.935 1.00 81.88 95 ASP A C 1
ATOM 744 O O . ASP A 1 95 ? -14.563 1.211 18.004 1.00 81.88 95 ASP A O 1
ATOM 748 N N . SER A 1 96 ? -14.252 3.024 16.726 1.00 78.38 96 SER A N 1
ATOM 749 C CA . SER A 1 96 ? -14.622 3.987 17.771 1.00 78.38 96 SER A CA 1
ATOM 750 C C . SER A 1 96 ? -16.079 3.856 18.235 1.00 78.38 96 SER A C 1
ATOM 752 O O . SER A 1 96 ? -16.355 4.043 19.417 1.00 78.38 96 SER A O 1
ATOM 754 N N . VAL A 1 97 ? -17.002 3.480 17.342 1.00 81.19 97 VAL A N 1
ATOM 755 C CA . VAL A 1 97 ? -18.446 3.449 17.641 1.00 81.19 97 VAL A CA 1
ATOM 756 C C . VAL A 1 97 ? -18.904 2.119 18.250 1.00 81.19 97 VAL A C 1
ATOM 758 O O . VAL A 1 97 ? -19.742 2.110 19.147 1.00 81.19 97 VAL A O 1
ATOM 761 N N . HIS A 1 98 ? -18.376 0.980 17.786 1.00 82.44 98 HIS A N 1
ATOM 762 C CA . HIS A 1 98 ? -18.988 -0.330 18.073 1.00 82.44 98 HIS A CA 1
ATOM 763 C C . HIS A 1 98 ? -18.134 -1.268 18.927 1.00 82.44 98 HIS A C 1
ATOM 765 O O . HIS A 1 98 ? -18.622 -2.324 19.341 1.00 82.44 98 HIS A O 1
ATOM 771 N N . ARG A 1 99 ? -16.877 -0.914 19.220 1.00 82.25 99 ARG A N 1
ATOM 772 C CA . ARG A 1 99 ? -15.961 -1.798 19.952 1.00 82.25 99 ARG A CA 1
ATOM 773 C C . ARG A 1 99 ? -16.522 -2.226 21.307 1.00 82.25 99 ARG A C 1
ATOM 775 O O . ARG A 1 99 ? -16.533 -3.416 21.603 1.00 82.25 99 ARG A O 1
ATOM 782 N N . ALA A 1 100 ? -16.971 -1.281 22.133 1.00 82.00 100 ALA A N 1
ATOM 783 C CA . ALA A 1 100 ? -17.451 -1.586 23.483 1.00 82.00 100 ALA A CA 1
ATOM 784 C C . ALA A 1 100 ? -18.693 -2.492 23.455 1.00 82.00 100 ALA A C 1
ATOM 786 O O . ALA A 1 100 ? -18.748 -3.486 24.176 1.00 82.00 100 ALA A O 1
ATOM 787 N N . THR A 1 101 ? -19.633 -2.190 22.559 1.00 85.94 101 THR A N 1
ATOM 788 C CA . THR A 1 101 ? -20.886 -2.933 22.390 1.00 85.94 101 THR A CA 1
ATOM 789 C C . THR A 1 101 ? -20.658 -4.355 21.891 1.00 85.94 101 THR A C 1
ATOM 791 O O . THR A 1 101 ? -21.328 -5.276 22.329 1.00 85.94 101 THR A O 1
ATOM 794 N N . ILE A 1 102 ? -19.713 -4.580 20.980 1.00 84.38 102 ILE A N 1
ATOM 795 C CA . ILE A 1 102 ? -19.512 -5.926 20.422 1.00 84.38 102 ILE A CA 1
ATOM 796 C C . ILE A 1 102 ? -18.671 -6.795 21.346 1.00 84.38 102 ILE A C 1
ATOM 798 O O . ILE A 1 102 ? -18.924 -7.993 21.468 1.00 84.38 102 ILE A O 1
ATOM 802 N N . LEU A 1 103 ? -17.709 -6.200 22.050 1.00 84.56 103 LEU A N 1
ATOM 803 C CA . LEU A 1 103 ? -16.949 -6.927 23.061 1.00 84.56 103 LEU A CA 1
ATOM 804 C C . LEU A 1 103 ? -17.825 -7.318 24.263 1.00 84.56 103 LEU A C 1
ATOM 806 O O . LEU A 1 103 ? -17.587 -8.373 24.847 1.00 84.56 103 LEU A O 1
ATOM 810 N N . SER A 1 104 ? -18.858 -6.538 24.609 1.00 86.06 104 SER A N 1
ATOM 811 C CA . SER A 1 104 ? -19.814 -6.923 25.659 1.00 86.06 104 SER A CA 1
ATOM 812 C C . SER A 1 104 ? -20.743 -8.071 25.247 1.00 86.06 104 SER A C 1
ATOM 814 O O . SER A 1 104 ? -21.236 -8.785 26.115 1.00 86.06 104 SER A O 1
ATOM 816 N N . LEU A 1 105 ? -20.909 -8.325 23.942 1.00 89.56 105 LEU A N 1
ATOM 817 C CA . LEU A 1 105 ? -21.613 -9.501 23.408 1.00 89.56 105 LEU A CA 1
ATOM 818 C C . LEU A 1 105 ? -20.775 -10.795 23.467 1.00 89.56 105 LEU A C 1
ATOM 820 O O . LEU A 1 105 ? -21.187 -11.817 22.923 1.00 89.56 105 LEU A O 1
ATOM 824 N N . GLY A 1 106 ? -19.596 -10.768 24.098 1.00 88.56 106 GLY A N 1
ATOM 825 C CA . GLY A 1 106 ? -18.743 -11.945 24.297 1.00 88.56 106 GLY A CA 1
ATOM 826 C C . GLY A 1 106 ? -17.802 -12.267 23.134 1.00 88.56 106 GLY A C 1
ATOM 827 O O . GLY A 1 106 ? -17.101 -13.276 23.182 1.00 88.56 106 GLY A O 1
ATOM 828 N N . TYR A 1 107 ? -17.738 -11.418 22.104 1.00 87.50 107 TYR A N 1
ATOM 829 C CA . TYR A 1 107 ? -16.795 -11.600 21.001 1.00 87.50 107 TYR A CA 1
ATOM 830 C C . TYR A 1 107 ? -15.352 -11.425 21.475 1.00 87.50 107 TYR A C 1
ATOM 832 O O . TYR A 1 107 ? -15.009 -10.456 22.162 1.00 87.50 107 TYR A O 1
ATOM 840 N N . THR A 1 108 ? -14.459 -12.307 21.025 1.00 88.62 108 THR A N 1
ATOM 841 C CA . THR A 1 108 ? -13.024 -12.067 21.195 1.00 88.62 108 THR A CA 1
ATOM 842 C C . THR A 1 108 ? -12.571 -10.902 20.311 1.00 88.62 108 THR A C 1
ATOM 844 O O . THR A 1 108 ? -13.157 -10.607 19.269 1.00 88.62 108 THR A O 1
ATOM 847 N N . ARG A 1 109 ? -11.460 -10.245 20.666 1.00 84.56 109 ARG A N 1
ATOM 848 C CA . ARG A 1 109 ? -10.913 -9.146 19.841 1.00 84.56 109 ARG A CA 1
ATOM 849 C C . ARG A 1 109 ? -10.528 -9.592 18.432 1.00 84.56 109 ARG A C 1
ATOM 851 O O . ARG A 1 109 ? -10.611 -8.801 17.498 1.00 84.56 109 ARG A O 1
ATOM 858 N N . GLN A 1 110 ? -10.105 -10.847 18.280 1.00 86.25 110 GLN A N 1
ATOM 859 C CA . GLN A 1 110 ? -9.785 -11.403 16.970 1.00 86.25 110 GLN A CA 1
ATOM 860 C C . GLN A 1 110 ? -11.047 -11.572 16.125 1.00 86.25 110 GLN A C 1
ATOM 862 O O . GLN A 1 110 ? -11.061 -11.184 14.960 1.00 86.25 110 GLN A O 1
ATOM 867 N N . GLU A 1 111 ? -12.122 -12.090 16.716 1.00 87.12 111 GLU A N 1
ATOM 868 C CA . GLU A 1 111 ? -13.405 -12.209 16.029 1.00 87.12 111 GLU A CA 1
ATOM 869 C C . GLU A 1 111 ? -14.004 -10.850 15.707 1.00 87.12 111 GLU A C 1
ATOM 871 O O . GLU A 1 111 ? -14.530 -10.668 14.620 1.00 87.12 111 GLU A O 1
ATOM 876 N N . TYR A 1 112 ? -13.870 -9.876 16.597 1.00 88.06 112 TYR A N 1
ATOM 877 C CA . TYR A 1 112 ? -14.273 -8.508 16.319 1.00 88.06 112 TYR A CA 1
ATOM 878 C C . TYR A 1 112 ? -13.515 -7.919 15.114 1.00 88.06 112 TYR A C 1
ATOM 880 O O . TYR A 1 112 ? -14.136 -7.392 14.191 1.00 88.06 112 TYR A O 1
ATOM 888 N N . ALA A 1 113 ? -12.188 -8.077 15.059 1.00 86.06 113 ALA A N 1
ATOM 889 C CA . ALA A 1 113 ? -11.384 -7.593 13.937 1.00 86.06 113 ALA A CA 1
ATOM 890 C C . ALA A 1 113 ? -11.775 -8.252 12.600 1.00 86.06 113 ALA A C 1
ATOM 892 O O . ALA A 1 113 ? -11.906 -7.571 11.585 1.00 86.06 113 ALA A O 1
ATOM 893 N N . VAL A 1 114 ? -11.989 -9.571 12.597 1.00 88.00 114 VAL A N 1
ATOM 894 C CA . VAL A 1 114 ? -12.225 -10.343 11.365 1.00 88.00 114 VAL A CA 1
ATOM 895 C C . VAL A 1 114 ? -13.705 -10.388 10.972 1.00 88.00 114 VAL A C 1
ATOM 897 O O . VAL A 1 114 ? -14.052 -10.126 9.824 1.00 88.00 114 VAL A O 1
ATOM 900 N N . LYS A 1 115 ? -14.604 -10.721 11.901 1.00 87.56 115 LYS A N 1
ATOM 901 C CA . LYS A 1 115 ? -16.035 -10.921 11.614 1.00 87.56 115 LYS A CA 1
ATOM 902 C C . LYS A 1 115 ? -16.806 -9.607 11.526 1.00 87.56 115 LYS A C 1
ATOM 904 O O . LYS A 1 115 ? -17.799 -9.555 10.804 1.00 87.56 115 LYS A O 1
ATOM 909 N N . TYR A 1 116 ? -16.370 -8.568 12.243 1.00 88.62 116 TYR A N 1
ATOM 910 C CA . TYR A 1 116 ? -17.070 -7.284 12.277 1.00 88.62 116 TYR A CA 1
ATOM 911 C C . TYR A 1 116 ? -16.330 -6.185 11.514 1.00 88.62 116 TYR A C 1
ATOM 913 O O . TYR A 1 116 ? -16.837 -5.704 10.503 1.00 88.62 116 TYR A O 1
ATOM 921 N N . LEU A 1 117 ? -15.126 -5.802 11.953 1.00 87.50 117 LEU A N 1
ATOM 922 C CA . LEU A 1 117 ? -14.415 -4.664 11.360 1.00 87.50 117 LEU A CA 1
ATOM 923 C C . LEU A 1 117 ? -14.073 -4.903 9.893 1.00 87.50 117 LEU A C 1
ATOM 925 O O . LEU A 1 117 ? -14.398 -4.066 9.053 1.00 87.50 117 LEU A O 1
ATOM 929 N N . PHE A 1 118 ? -13.463 -6.042 9.565 1.00 89.62 118 PHE A N 1
ATOM 930 C CA . PHE A 1 118 ? -13.133 -6.362 8.178 1.00 89.62 118 PHE A CA 1
ATOM 931 C C . PHE A 1 118 ? -14.389 -6.460 7.304 1.00 89.62 118 PHE A C 1
ATOM 933 O O . PHE A 1 118 ? -14.434 -5.852 6.240 1.00 89.62 118 PHE A O 1
ATOM 940 N N . LYS A 1 119 ? -15.448 -7.127 7.784 1.00 90.31 119 LYS A N 1
ATOM 941 C CA . LYS A 1 119 ? -16.719 -7.250 7.054 1.00 90.31 119 LYS A CA 1
ATOM 942 C C . LYS A 1 119 ? -17.353 -5.890 6.751 1.00 90.31 119 LYS A C 1
ATOM 944 O O . LYS A 1 119 ? -17.759 -5.647 5.621 1.00 90.31 119 LYS A O 1
ATOM 949 N N . ASN A 1 120 ? -17.406 -4.991 7.730 1.00 89.81 120 ASN A N 1
ATOM 950 C CA . ASN A 1 120 ? -18.042 -3.681 7.561 1.00 89.81 120 ASN A CA 1
ATOM 951 C C . ASN A 1 120 ? -17.170 -2.679 6.791 1.00 89.81 120 ASN A C 1
ATOM 953 O O . ASN A 1 120 ? -17.686 -1.727 6.209 1.00 89.81 120 ASN A O 1
ATOM 957 N N . SER A 1 121 ? -15.853 -2.897 6.756 1.00 90.50 121 SER A N 1
ATOM 958 C CA . SER A 1 121 ? -14.916 -2.092 5.966 1.00 90.50 121 SER A CA 1
ATOM 959 C C . SER A 1 121 ? -14.560 -2.719 4.614 1.00 90.50 121 SER A C 1
ATOM 961 O O . SER A 1 121 ? -13.743 -2.149 3.895 1.00 90.50 121 SER A O 1
ATOM 963 N N . ILE A 1 122 ? -15.167 -3.850 4.228 1.00 91.94 122 ILE A N 1
ATOM 964 C CA . ILE A 1 122 ? -14.734 -4.668 3.080 1.00 91.94 122 ILE A CA 1
ATOM 965 C C . ILE A 1 122 ? -14.672 -3.890 1.762 1.00 91.94 122 ILE A C 1
ATOM 967 O O . ILE A 1 122 ? -13.749 -4.083 0.976 1.00 91.94 122 ILE A O 1
ATOM 971 N N . ASN A 1 123 ? -15.589 -2.942 1.556 1.00 91.38 123 ASN A N 1
ATOM 972 C CA . ASN A 1 123 ? -15.590 -2.093 0.366 1.00 91.38 123 ASN A CA 1
ATOM 973 C C . ASN A 1 123 ? -14.313 -1.244 0.270 1.00 91.38 123 ASN A C 1
ATOM 975 O O . ASN A 1 123 ? -13.749 -1.126 -0.813 1.00 91.38 123 ASN A O 1
ATOM 979 N N . TYR A 1 124 ? -13.804 -0.723 1.392 1.00 90.88 124 TYR A N 1
ATOM 980 C CA . TYR A 1 124 ? -12.538 0.019 1.418 1.00 90.88 124 TYR A CA 1
ATOM 981 C C . TYR A 1 124 ? -11.350 -0.884 1.083 1.00 90.88 124 TYR A C 1
ATOM 983 O O . TYR A 1 124 ? -10.464 -0.473 0.340 1.00 90.88 124 TYR A O 1
ATOM 991 N N . TRP A 1 125 ? -11.346 -2.121 1.588 1.00 94.06 125 TRP A N 1
ATOM 992 C CA . TRP A 1 125 ? -10.301 -3.102 1.286 1.00 94.06 125 TRP A CA 1
ATOM 993 C C . TRP A 1 125 ? -10.275 -3.473 -0.195 1.00 94.06 125 TRP A C 1
ATOM 995 O O . TRP A 1 125 ? -9.205 -3.474 -0.805 1.00 94.06 125 TRP A O 1
ATOM 1005 N N . ILE A 1 126 ? -11.444 -3.756 -0.776 1.00 93.56 126 ILE A N 1
ATOM 1006 C CA . ILE A 1 126 ? -11.576 -4.109 -2.192 1.00 93.56 126 ILE A CA 1
ATOM 1007 C C . ILE A 1 126 ? -11.161 -2.926 -3.067 1.00 93.56 126 ILE A C 1
ATOM 1009 O O . ILE A 1 126 ? -10.331 -3.106 -3.952 1.00 93.56 126 ILE A O 1
ATOM 1013 N N . MET A 1 127 ? -11.670 -1.719 -2.797 1.00 92.75 127 MET A N 1
ATOM 1014 C CA . MET A 1 127 ? -11.317 -0.527 -3.576 1.00 92.75 127 MET A CA 1
ATOM 1015 C C . MET A 1 127 ? -9.821 -0.217 -3.498 1.00 92.75 127 MET A C 1
ATOM 1017 O O . MET A 1 127 ? -9.197 0.018 -4.528 1.00 92.75 127 MET A O 1
ATOM 1021 N N . ALA A 1 128 ? -9.225 -0.263 -2.301 1.00 92.06 128 ALA A N 1
ATOM 1022 C CA . ALA A 1 128 ? -7.796 -0.017 -2.136 1.00 92.06 128 ALA A CA 1
ATOM 1023 C C . ALA A 1 128 ? -6.952 -1.051 -2.897 1.00 92.06 128 ALA A C 1
ATOM 1025 O O . ALA A 1 128 ? -6.021 -0.688 -3.612 1.00 92.06 128 ALA A O 1
ATOM 1026 N N . SER A 1 129 ? -7.305 -2.333 -2.783 1.00 95.06 129 SER A N 1
ATOM 1027 C CA . SER A 1 129 ? -6.565 -3.416 -3.439 1.00 95.06 129 SER A CA 1
ATOM 1028 C C . SER A 1 129 ? -6.707 -3.354 -4.959 1.00 95.06 129 SER A C 1
ATOM 1030 O O . SER A 1 129 ? -5.710 -3.463 -5.662 1.00 95.06 129 SER A O 1
ATOM 1032 N N . ALA A 1 130 ? -7.920 -3.126 -5.471 1.00 94.31 130 ALA A N 1
ATOM 1033 C CA . ALA A 1 130 ? -8.184 -3.045 -6.904 1.00 94.31 130 ALA A CA 1
ATOM 1034 C C . ALA A 1 130 ? -7.502 -1.831 -7.547 1.00 94.31 130 ALA A C 1
ATOM 1036 O O . ALA A 1 130 ? -6.842 -1.976 -8.573 1.00 94.31 130 ALA A O 1
ATOM 1037 N N . ASN A 1 131 ? -7.600 -0.650 -6.927 1.00 93.06 131 ASN A N 1
ATOM 1038 C CA . ASN A 1 131 ? -6.969 0.562 -7.451 1.00 93.06 131 ASN A CA 1
ATOM 1039 C C . ASN A 1 131 ? -5.450 0.407 -7.538 1.00 93.06 131 ASN A C 1
ATOM 1041 O O . ASN A 1 131 ? -4.843 0.748 -8.554 1.00 93.06 131 ASN A O 1
ATOM 1045 N N . PHE A 1 132 ? -4.834 -0.130 -6.484 1.00 92.69 132 PHE A N 1
ATOM 1046 C CA . PHE A 1 132 ? -3.385 -0.267 -6.442 1.00 92.69 132 PHE A CA 1
ATOM 1047 C C . PHE A 1 132 ? -2.873 -1.411 -7.322 1.00 92.69 132 PHE A C 1
ATOM 1049 O O . PHE A 1 132 ? -1.821 -1.272 -7.940 1.00 92.69 132 PHE A O 1
ATOM 1056 N N . PHE A 1 133 ? -3.648 -2.491 -7.457 1.00 95.31 133 PHE A N 1
ATOM 1057 C CA . PHE A 1 133 ? -3.392 -3.550 -8.433 1.00 95.31 133 PHE A CA 1
ATOM 1058 C C . PHE A 1 133 ? -3.361 -3.006 -9.860 1.00 95.31 133 PHE A C 1
ATOM 1060 O O . PHE A 1 133 ? -2.397 -3.245 -10.582 1.00 95.31 133 PHE A O 1
ATOM 1067 N N . VAL A 1 134 ? -4.387 -2.243 -10.257 1.00 93.94 134 VAL A N 1
ATOM 1068 C CA . VAL A 1 134 ? -4.452 -1.654 -11.602 1.00 93.94 134 VAL A CA 1
ATOM 1069 C C . VAL A 1 134 ? -3.261 -0.727 -11.830 1.00 93.94 134 VAL A C 1
ATOM 1071 O O . VAL A 1 134 ? -2.607 -0.830 -12.864 1.00 93.94 134 VAL A O 1
ATOM 1074 N N . ALA A 1 135 ? -2.929 0.125 -10.856 1.00 91.44 135 ALA A N 1
ATOM 1075 C CA . ALA A 1 135 ? -1.769 1.006 -10.953 1.00 91.44 135 ALA A CA 1
ATOM 1076 C C . ALA A 1 135 ? -0.457 0.224 -11.148 1.00 91.44 135 ALA A C 1
ATOM 1078 O O . ALA A 1 135 ? 0.334 0.569 -12.025 1.00 91.44 135 ALA A O 1
ATOM 1079 N N . GLN A 1 136 ? -0.237 -0.854 -10.391 1.00 91.44 136 GLN A N 1
ATOM 1080 C CA . GLN A 1 136 ? 0.953 -1.699 -10.534 1.00 91.44 136 GLN A CA 1
ATOM 1081 C C . GLN A 1 136 ? 1.009 -2.435 -11.861 1.00 91.44 136 GLN A C 1
ATOM 1083 O O . GLN A 1 136 ? 2.056 -2.430 -12.501 1.00 91.44 136 GLN A O 1
ATOM 1088 N N . ALA A 1 137 ? -0.099 -3.049 -12.276 1.00 91.25 137 ALA A N 1
ATOM 1089 C CA . ALA A 1 137 ? -0.169 -3.795 -13.523 1.00 91.25 137 ALA A CA 1
ATOM 1090 C C . ALA A 1 137 ? 0.133 -2.877 -14.712 1.00 91.25 137 ALA A C 1
ATOM 1092 O O . ALA A 1 137 ? 0.993 -3.192 -15.530 1.00 91.25 137 ALA A O 1
ATOM 1093 N N . VAL A 1 138 ? -0.504 -1.702 -14.756 1.00 90.69 138 VAL A N 1
ATOM 1094 C CA . VAL A 1 138 ? -0.239 -0.685 -15.782 1.00 90.69 138 VAL A CA 1
ATOM 1095 C C . VAL A 1 138 ? 1.228 -0.261 -15.740 1.00 90.69 138 VAL A C 1
ATOM 1097 O O . VAL A 1 138 ? 1.895 -0.281 -16.769 1.00 90.69 138 VAL A O 1
ATOM 1100 N N . THR A 1 139 ? 1.766 0.058 -14.562 1.00 89.19 139 THR A N 1
ATOM 1101 C CA . THR A 1 139 ? 3.161 0.509 -14.445 1.00 89.19 139 THR A CA 1
ATOM 1102 C C . THR A 1 139 ? 4.147 -0.561 -14.918 1.00 89.19 139 THR A C 1
ATOM 1104 O O . THR A 1 139 ? 5.047 -0.249 -15.687 1.00 89.19 139 THR A O 1
ATOM 1107 N N . LEU A 1 140 ? 3.975 -1.825 -14.518 1.00 87.94 140 LEU A N 1
ATOM 1108 C CA . LEU A 1 140 ? 4.872 -2.914 -14.918 1.00 87.94 140 LEU A CA 1
ATOM 1109 C C . LEU A 1 140 ? 4.861 -3.149 -16.430 1.00 87.94 140 LEU A C 1
ATOM 1111 O O . LEU A 1 140 ? 5.937 -3.232 -17.021 1.00 87.94 140 LEU A O 1
ATOM 1115 N N . ILE A 1 141 ? 3.672 -3.195 -17.041 1.00 86.56 141 ILE A N 1
ATOM 1116 C CA . ILE A 1 141 ? 3.516 -3.384 -18.490 1.00 86.56 141 ILE A CA 1
ATOM 1117 C C . ILE A 1 141 ? 4.216 -2.242 -19.238 1.00 86.56 141 ILE A C 1
ATOM 1119 O O . ILE A 1 141 ? 5.124 -2.479 -20.030 1.00 86.56 141 ILE A O 1
ATOM 1123 N N . PHE A 1 142 ? 3.864 -0.989 -18.929 1.00 81.75 142 PHE A N 1
ATOM 1124 C CA . PHE A 1 142 ? 4.428 0.165 -19.632 1.00 81.75 142 PHE A CA 1
ATOM 1125 C C . PHE A 1 142 ? 5.936 0.309 -19.408 1.00 81.75 142 PHE A C 1
ATOM 1127 O O . PHE A 1 142 ? 6.664 0.613 -20.350 1.00 81.75 142 PHE A O 1
ATOM 1134 N N . SER A 1 143 ? 6.433 0.091 -18.189 1.00 76.69 143 SER A N 1
ATOM 1135 C CA . SER A 1 143 ? 7.854 0.275 -17.889 1.00 76.69 143 SER A CA 1
ATOM 1136 C C . SER A 1 143 ? 8.744 -0.805 -18.509 1.00 76.69 143 SER A C 1
ATOM 1138 O O . SER A 1 143 ? 9.857 -0.486 -18.929 1.00 76.69 143 SER A O 1
ATOM 1140 N N . LYS A 1 144 ? 8.282 -2.059 -18.608 1.00 71.56 144 LYS A N 1
ATOM 1141 C CA . LYS A 1 144 ? 9.031 -3.121 -19.302 1.00 71.56 144 LYS A CA 1
ATOM 1142 C C . LYS A 1 144 ? 8.973 -2.956 -20.825 1.00 71.56 144 LYS A C 1
ATOM 1144 O O . LYS A 1 144 ? 9.993 -3.175 -21.480 1.00 71.56 144 LYS A O 1
ATOM 1149 N N . ASP A 1 145 ? 7.844 -2.501 -21.372 1.00 67.88 145 ASP A N 1
ATOM 1150 C CA . ASP A 1 145 ? 7.699 -2.244 -22.811 1.00 67.88 145 ASP A CA 1
ATOM 1151 C C . ASP A 1 145 ? 8.531 -1.032 -23.274 1.00 67.88 145 ASP A C 1
ATOM 1153 O O . ASP A 1 145 ? 9.185 -1.097 -24.315 1.00 67.88 145 ASP A O 1
ATOM 1157 N N . LEU A 1 146 ? 8.590 0.053 -22.490 1.00 63.94 146 LEU A N 1
ATOM 1158 C CA . LEU A 1 146 ? 9.350 1.269 -22.833 1.00 63.94 146 LEU A CA 1
ATOM 1159 C C . LEU A 1 146 ? 10.874 1.067 -22.825 1.00 63.94 146 LEU A C 1
ATOM 1161 O O . LEU A 1 146 ? 11.581 1.661 -23.639 1.00 63.94 146 LEU A O 1
ATOM 1165 N N . ILE A 1 147 ? 11.398 0.173 -21.982 1.00 59.84 147 ILE A N 1
ATOM 1166 C CA . ILE A 1 147 ? 12.836 -0.163 -21.953 1.00 59.84 147 ILE A CA 1
ATOM 1167 C C . ILE A 1 147 ? 13.301 -0.866 -23.228 1.00 59.84 147 ILE A C 1
ATOM 1169 O O . ILE A 1 147 ? 14.489 -0.830 -23.560 1.00 59.84 147 ILE A O 1
ATOM 1173 N N . PHE A 1 148 ? 12.382 -1.480 -23.973 1.00 58.03 148 PHE A N 1
ATOM 1174 C CA . PHE A 1 148 ? 12.705 -2.033 -25.283 1.00 58.03 148 PHE A CA 1
ATOM 1175 C C . PHE A 1 148 ? 13.056 -0.936 -26.306 1.00 58.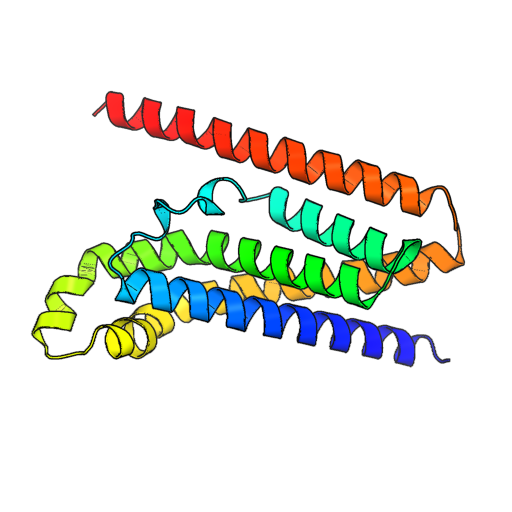03 148 PHE A C 1
ATOM 1177 O O . PHE A 1 148 ? 13.733 -1.230 -27.291 1.00 58.03 148 PHE A O 1
ATOM 1184 N N . PHE A 1 149 ? 12.646 0.316 -26.059 1.00 58.59 149 PHE A N 1
ATOM 1185 C CA . PHE A 1 149 ? 12.807 1.442 -26.980 1.00 58.59 149 PHE A CA 1
ATOM 1186 C C . PHE A 1 149 ? 13.878 2.459 -26.546 1.00 58.59 149 PHE A C 1
ATOM 1188 O O . PHE A 1 149 ? 14.641 2.902 -27.401 1.00 58.59 149 PHE A O 1
ATOM 1195 N N . GLU A 1 150 ? 14.017 2.786 -25.253 1.00 57.25 150 GLU A N 1
ATOM 1196 C CA . GLU A 1 150 ? 15.014 3.758 -24.755 1.00 57.25 150 GLU A CA 1
ATOM 1197 C C . GLU A 1 150 ? 15.587 3.330 -23.392 1.00 57.25 150 GLU A C 1
ATOM 1199 O O . GLU A 1 150 ? 14.918 3.375 -22.362 1.00 57.25 150 GLU A O 1
ATOM 1204 N N . LYS A 1 151 ? 16.840 2.855 -23.375 1.00 61.16 151 LYS A N 1
ATOM 1205 C CA . LYS A 1 151 ? 17.318 1.985 -22.285 1.00 61.16 151 LYS A CA 1
ATOM 1206 C C . LYS A 1 151 ? 17.899 2.692 -21.052 1.00 61.16 151 LYS A C 1
ATOM 1208 O O . LYS A 1 151 ? 17.896 2.088 -19.986 1.00 61.16 151 LYS A O 1
ATOM 1213 N N . ASN A 1 152 ? 18.393 3.929 -21.176 1.00 62.53 152 ASN A N 1
ATOM 1214 C CA . ASN A 1 152 ? 19.154 4.581 -20.092 1.00 62.53 152 ASN A CA 1
ATOM 1215 C C . ASN A 1 152 ? 18.508 5.859 -19.528 1.00 62.53 152 ASN A C 1
ATOM 1217 O O . ASN A 1 152 ? 18.489 6.010 -18.312 1.00 62.53 152 ASN A O 1
ATOM 1221 N N . SER A 1 153 ? 17.930 6.739 -20.354 1.00 69.56 153 SER A N 1
ATOM 1222 C CA . SER A 1 153 ? 17.248 7.956 -19.868 1.00 69.56 153 SER A CA 1
ATOM 1223 C C . SER A 1 153 ? 16.015 7.626 -19.022 1.00 69.56 153 SER A C 1
ATOM 1225 O O . SER A 1 153 ? 15.828 8.171 -17.939 1.00 69.56 153 SER A O 1
ATOM 1227 N N . PHE A 1 154 ? 15.224 6.645 -19.460 1.00 76.25 154 PHE A N 1
ATOM 1228 C CA . PHE A 1 154 ? 13.969 6.278 -18.806 1.00 76.25 154 PHE A CA 1
ATOM 1229 C C . PHE A 1 154 ? 14.148 5.732 -17.377 1.00 76.25 154 PHE A C 1
ATOM 1231 O O . PHE A 1 154 ? 13.311 5.968 -16.505 1.00 76.25 154 PHE A O 1
ATOM 1238 N N . ALA A 1 155 ? 15.242 5.011 -17.112 1.00 74.75 155 ALA A N 1
ATOM 1239 C CA . ALA A 1 155 ? 15.531 4.490 -15.777 1.00 74.75 155 ALA A CA 1
ATOM 1240 C C . ALA A 1 155 ? 15.898 5.616 -14.795 1.00 74.75 155 ALA A C 1
ATOM 1242 O O . ALA A 1 155 ? 15.449 5.598 -13.647 1.00 74.75 155 ALA A O 1
ATOM 1243 N N . GLU A 1 156 ? 16.670 6.607 -15.247 1.00 80.31 156 GLU A N 1
ATOM 1244 C CA . GLU A 1 156 ? 16.997 7.794 -14.452 1.00 80.31 156 GLU A CA 1
ATOM 1245 C C . GLU A 1 156 ? 15.745 8.641 -14.190 1.00 80.31 156 GLU A C 1
ATOM 1247 O O . GLU A 1 156 ? 15.497 9.020 -13.044 1.00 80.31 156 GLU A O 1
ATOM 1252 N N . ASP A 1 157 ? 14.893 8.844 -15.198 1.00 85.00 157 ASP A N 1
ATOM 1253 C CA . ASP A 1 157 ? 13.628 9.576 -15.055 1.00 85.00 157 ASP A CA 1
ATOM 1254 C C . ASP A 1 157 ? 12.676 8.899 -14.057 1.00 85.00 157 ASP A C 1
ATOM 1256 O O . ASP A 1 157 ? 12.096 9.565 -13.194 1.00 85.00 157 ASP A O 1
ATOM 1260 N N . LEU A 1 158 ? 12.551 7.566 -14.115 1.00 86.31 158 LEU A N 1
ATOM 1261 C CA . LEU A 1 158 ? 11.785 6.785 -13.138 1.00 86.31 158 LEU A CA 1
ATOM 1262 C C . LEU A 1 158 ? 12.336 6.953 -11.721 1.00 86.31 158 LEU A C 1
ATOM 1264 O O . LEU A 1 158 ? 11.563 7.127 -10.773 1.00 86.31 158 LEU A O 1
ATOM 1268 N N . PHE A 1 159 ? 13.660 6.920 -11.565 1.00 88.75 159 PHE A N 1
ATOM 1269 C CA . PHE A 1 159 ? 14.305 7.127 -10.275 1.00 88.75 159 PHE A CA 1
ATOM 1270 C C . PHE A 1 159 ? 14.017 8.531 -9.730 1.00 88.75 159 PHE A C 1
ATOM 1272 O O . PHE A 1 159 ? 13.537 8.653 -8.598 1.00 88.75 159 PHE A O 1
ATOM 1279 N N . PHE A 1 160 ? 14.207 9.580 -10.533 1.00 90.06 160 PHE A N 1
ATOM 1280 C CA . PHE A 1 160 ? 13.908 10.954 -10.125 1.00 90.06 160 PHE A CA 1
ATOM 1281 C C . PHE A 1 160 ? 12.431 11.137 -9.774 1.00 90.06 160 PHE A C 1
ATOM 1283 O O . PHE A 1 160 ? 12.125 11.608 -8.677 1.00 90.06 160 PHE A O 1
ATOM 1290 N N . ALA A 1 161 ? 11.513 10.688 -10.633 1.00 90.31 161 ALA A N 1
ATOM 1291 C CA . ALA A 1 161 ? 10.077 10.758 -10.375 1.00 90.31 161 ALA A CA 1
ATOM 1292 C C . ALA A 1 161 ? 9.693 10.028 -9.079 1.00 90.31 161 ALA A C 1
ATOM 1294 O O . ALA A 1 161 ? 8.905 10.546 -8.283 1.00 90.31 161 ALA A O 1
ATOM 1295 N N . SER A 1 162 ? 10.287 8.857 -8.824 1.00 93.94 162 SER A N 1
ATOM 1296 C CA . SER A 1 162 ? 10.040 8.090 -7.602 1.00 93.94 162 SER A CA 1
ATOM 1297 C C . SER A 1 162 ? 10.447 8.865 -6.345 1.00 93.94 162 SER A C 1
ATOM 1299 O O . SER A 1 162 ? 9.645 8.991 -5.416 1.00 93.94 162 SER A O 1
ATOM 1301 N N . ILE A 1 163 ? 11.648 9.457 -6.333 1.00 93.94 163 ILE A N 1
ATOM 1302 C CA . ILE A 1 163 ? 12.150 10.250 -5.206 1.00 93.94 163 ILE A CA 1
ATOM 1303 C C . ILE A 1 163 ? 11.291 11.488 -5.006 1.00 93.94 163 ILE A C 1
ATOM 1305 O O . ILE A 1 163 ? 10.882 11.764 -3.878 1.00 93.94 163 ILE A O 1
ATOM 1309 N N . THR A 1 164 ? 10.969 12.206 -6.081 1.00 93.50 164 THR A N 1
ATOM 1310 C CA . THR A 1 164 ? 10.110 13.388 -6.020 1.00 93.50 164 THR A CA 1
ATOM 1311 C C . THR A 1 164 ? 8.764 13.038 -5.390 1.00 93.50 164 THR A C 1
ATOM 1313 O O . THR A 1 164 ? 8.366 13.674 -4.417 1.00 93.50 164 THR A O 1
ATOM 1316 N N . LEU A 1 165 ? 8.086 11.983 -5.850 1.00 93.12 165 LEU A N 1
ATOM 1317 C CA . LEU A 1 165 ? 6.797 11.573 -5.285 1.00 93.12 165 LEU A CA 1
ATOM 1318 C C . LEU A 1 165 ? 6.897 11.122 -3.824 1.00 93.12 165 LEU A C 1
ATOM 1320 O O . LEU A 1 165 ? 6.010 11.446 -3.031 1.00 93.12 165 LEU A O 1
ATOM 1324 N N . MET A 1 166 ? 7.968 10.421 -3.441 1.00 94.25 166 MET A N 1
ATOM 1325 C CA . MET A 1 166 ? 8.200 10.038 -2.045 1.00 94.25 166 MET A CA 1
ATOM 1326 C C . MET A 1 166 ? 8.411 11.271 -1.156 1.00 94.25 166 MET A C 1
ATOM 1328 O O . MET A 1 166 ? 7.734 11.420 -0.139 1.00 94.25 166 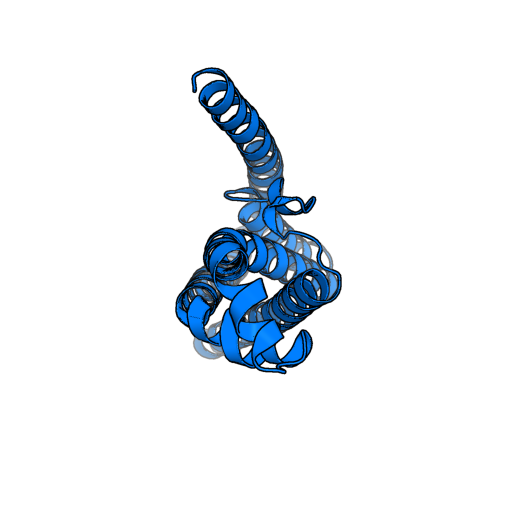MET A O 1
ATOM 1332 N N . VAL A 1 167 ? 9.295 12.191 -1.547 1.00 91.25 167 VAL A N 1
ATOM 1333 C CA . VAL A 1 167 ? 9.600 13.400 -0.767 1.00 91.25 167 VAL A CA 1
ATOM 1334 C C . VAL A 1 167 ? 8.376 14.310 -0.673 1.00 91.25 167 VAL A C 1
ATOM 1336 O O . VAL A 1 167 ? 7.966 14.672 0.430 1.00 91.25 167 VAL A O 1
ATOM 1339 N N . PHE A 1 168 ? 7.737 14.635 -1.800 1.00 90.75 168 PHE A N 1
ATOM 1340 C CA . PHE A 1 168 ? 6.539 15.476 -1.800 1.00 90.75 168 PHE A CA 1
ATOM 1341 C C . PHE A 1 168 ? 5.365 14.801 -1.088 1.00 90.75 168 PHE A C 1
ATOM 1343 O O . PHE A 1 168 ? 4.661 15.461 -0.328 1.00 90.75 168 PHE A O 1
ATOM 1350 N N . GLY A 1 169 ? 5.168 13.492 -1.260 1.00 86.38 169 GLY A N 1
ATOM 1351 C CA . GLY A 1 169 ? 4.132 12.739 -0.552 1.00 86.38 169 GLY A CA 1
ATOM 1352 C C . GLY A 1 169 ? 4.311 12.770 0.965 1.00 86.38 169 GLY A C 1
ATOM 1353 O O . GLY A 1 169 ? 3.342 12.974 1.701 1.00 86.38 169 GLY A O 1
ATOM 1354 N N . PHE A 1 170 ? 5.553 12.648 1.434 1.00 87.06 170 PHE A N 1
ATOM 1355 C CA . PHE A 1 170 ? 5.885 12.784 2.849 1.00 87.06 170 PHE A CA 1
ATOM 1356 C C . PHE A 1 170 ? 5.640 14.214 3.358 1.00 87.06 170 PHE A C 1
ATOM 1358 O O . PHE A 1 170 ? 4.963 14.397 4.371 1.00 87.06 170 PHE A O 1
ATOM 1365 N N . ILE A 1 171 ? 6.109 15.237 2.634 1.00 87.12 171 ILE A N 1
ATOM 1366 C CA . ILE A 1 171 ? 5.906 16.648 3.006 1.00 87.12 171 ILE A CA 1
ATOM 1367 C C . ILE A 1 171 ? 4.412 16.995 3.055 1.00 87.12 171 ILE A C 1
ATOM 1369 O O . ILE A 1 171 ? 3.953 17.569 4.040 1.00 87.12 171 ILE A O 1
ATOM 1373 N N . LEU A 1 172 ? 3.625 16.607 2.048 1.00 84.12 172 LEU A N 1
ATOM 1374 C CA . LEU A 1 172 ? 2.175 16.839 2.026 1.00 84.12 172 LEU A CA 1
ATOM 1375 C C . LEU A 1 172 ? 1.464 16.141 3.191 1.00 84.12 172 LEU A C 1
ATOM 1377 O O . LEU A 1 172 ? 0.549 16.712 3.789 1.00 84.12 172 LEU A O 1
ATOM 1381 N N . SER A 1 173 ? 1.905 14.932 3.548 1.00 81.62 173 SER A N 1
ATOM 1382 C CA . SER A 1 173 ? 1.377 14.204 4.708 1.00 81.62 173 SER A CA 1
ATOM 1383 C C . SER A 1 173 ? 1.690 14.924 6.028 1.00 81.62 173 SER A C 1
ATOM 1385 O O . SER A 1 173 ? 0.857 14.932 6.935 1.00 81.62 173 SER A O 1
ATOM 1387 N N . LEU A 1 174 ? 2.853 15.578 6.139 1.00 82.25 174 LEU A N 1
ATOM 1388 C CA . LEU A 1 174 ? 3.183 16.435 7.283 1.00 82.25 174 LEU A CA 1
ATOM 1389 C C . LEU A 1 174 ? 2.353 17.725 7.303 1.00 82.25 174 LEU A C 1
ATOM 1391 O O . LEU A 1 174 ? 1.857 18.102 8.361 1.00 82.25 174 LEU A O 1
ATOM 1395 N N . LEU A 1 175 ? 2.175 18.388 6.158 1.00 81.75 175 LEU A N 1
ATOM 1396 C CA . LEU A 1 175 ? 1.436 19.653 6.065 1.00 81.75 175 LEU A CA 1
ATOM 1397 C C . LEU A 1 175 ? -0.042 19.492 6.437 1.00 81.75 175 LEU A C 1
ATOM 1399 O O . LEU A 1 175 ? -0.539 20.256 7.264 1.00 81.75 175 LEU A O 1
ATOM 1403 N N . ARG A 1 176 ? -0.711 18.442 5.942 1.00 72.06 176 ARG A N 1
ATOM 1404 C CA . ARG A 1 176 ? -2.107 18.134 6.314 1.00 72.06 176 ARG A CA 1
ATOM 1405 C C . ARG A 1 176 ? -2.308 17.980 7.819 1.00 72.06 176 ARG A C 1
ATOM 1407 O O . ARG A 1 176 ? -3.372 18.299 8.336 1.00 72.06 176 ARG A O 1
ATOM 1414 N N . ARG A 1 177 ? -1.292 17.518 8.553 1.00 66.69 177 ARG A N 1
ATOM 1415 C CA . ARG A 1 177 ? -1.370 17.430 10.017 1.00 66.69 177 ARG A CA 1
ATOM 1416 C C . ARG A 1 177 ? -1.477 18.810 10.663 1.00 66.69 177 ARG A C 1
ATOM 1418 O O . ARG A 1 177 ? -2.217 18.958 11.630 1.00 66.69 177 ARG A O 1
ATOM 1425 N N . PHE A 1 178 ? -0.717 19.787 10.175 1.00 63.09 178 PHE A N 1
ATOM 1426 C CA . PHE A 1 178 ? -0.748 21.137 10.736 1.00 63.09 178 PHE A CA 1
ATOM 1427 C C . PHE A 1 178 ? -2.092 21.820 10.485 1.00 63.09 178 PHE A C 1
ATOM 1429 O O . PHE A 1 178 ? -2.562 22.547 11.354 1.00 63.09 178 PHE A O 1
ATOM 1436 N N . GLU A 1 179 ? -2.735 21.545 9.349 1.00 59.38 179 GLU A N 1
ATOM 1437 C CA . GLU A 1 179 ? -4.086 22.038 9.062 1.00 59.38 179 GLU A CA 1
ATOM 1438 C C . GLU A 1 179 ? -5.128 21.437 10.013 1.00 59.38 179 GLU A C 1
ATOM 1440 O O . GLU A 1 179 ? -5.858 22.190 10.652 1.00 59.38 179 GLU A O 1
ATOM 1445 N N . VAL A 1 180 ? -5.125 20.111 10.207 1.00 56.84 180 VAL A N 1
ATOM 1446 C CA . VAL A 1 180 ? -6.053 19.429 11.134 1.00 56.84 180 VAL A CA 1
ATOM 1447 C C . VAL A 1 180 ? -5.871 19.903 12.582 1.00 56.84 180 VAL A C 1
ATOM 1449 O O . VAL A 1 180 ? -6.847 20.062 13.309 1.00 56.84 180 VAL A O 1
ATOM 1452 N N . TRP A 1 181 ? -4.633 20.165 13.014 1.00 51.28 181 TRP A N 1
ATOM 1453 C CA . TRP A 1 181 ? -4.371 20.686 14.362 1.00 51.28 181 TRP A CA 1
ATOM 1454 C C . TRP A 1 181 ? -4.865 22.132 14.532 1.00 51.28 181 TRP A C 1
ATOM 1456 O O . TRP A 1 181 ? -5.363 22.507 15.585 1.00 51.28 181 TRP A O 1
ATOM 1466 N N . LYS A 1 182 ? -4.800 22.935 13.464 1.00 44.66 182 LYS A N 1
ATOM 1467 C CA . LYS A 1 182 ? -5.267 24.327 13.460 1.00 44.66 182 LYS A CA 1
ATOM 1468 C C . LYS A 1 182 ? -6.797 24.455 13.452 1.00 44.66 182 LYS A C 1
ATOM 1470 O O . LYS A 1 182 ? -7.308 25.511 13.819 1.00 44.66 182 LYS A O 1
ATOM 1475 N N . GLU A 1 183 ? -7.517 23.424 13.016 1.00 47.25 183 GLU A N 1
ATOM 1476 C CA . GLU A 1 183 ? -8.980 23.351 13.126 1.00 47.25 183 GLU A CA 1
ATOM 1477 C C . GLU A 1 183 ? -9.437 22.915 14.523 1.00 47.25 183 GLU A C 1
ATOM 1479 O O . GLU A 1 183 ? -10.398 23.489 15.024 1.00 47.25 183 GLU A O 1
ATOM 1484 N N . SER A 1 184 ? -8.728 21.997 15.197 1.00 45.31 184 SER A N 1
ATOM 1485 C CA . SER A 1 184 ? -9.105 21.569 16.557 1.00 45.31 184 SER A CA 1
ATOM 1486 C C . SER A 1 184 ? -8.912 22.643 17.630 1.00 45.31 184 SER A C 1
ATOM 1488 O O . SER A 1 184 ? -9.561 22.577 18.662 1.00 45.31 184 SER A O 1
ATOM 1490 N N . ASP A 1 185 ? -8.036 23.624 17.397 1.00 47.66 185 ASP A N 1
ATOM 1491 C CA . ASP A 1 185 ? -7.818 24.756 18.315 1.00 47.66 185 ASP A CA 1
ATOM 1492 C C . ASP A 1 185 ? -8.873 25.874 18.160 1.00 47.66 185 ASP A C 1
ATOM 1494 O O . ASP A 1 185 ? -8.799 26.900 18.841 1.00 47.66 185 ASP A O 1
ATOM 1498 N N . LYS A 1 186 ? -9.825 25.725 17.228 1.00 48.72 186 LYS A N 1
ATOM 1499 C CA . LYS A 1 186 ? -10.899 26.700 16.969 1.00 48.72 186 LYS A CA 1
ATOM 1500 C C . LYS A 1 186 ? -12.275 26.275 17.495 1.00 48.72 186 LYS A C 1
ATOM 1502 O O . LYS A 1 186 ? -13.193 27.091 17.413 1.00 48.72 186 LYS A O 1
ATOM 1507 N N . GLU A 1 187 ? -12.412 25.051 18.001 1.00 38.78 187 GLU A N 1
ATOM 1508 C CA . GLU A 1 187 ? -13.593 24.557 18.734 1.00 38.78 187 GLU A CA 1
ATOM 1509 C C . GLU A 1 187 ? -13.361 24.628 20.248 1.00 38.78 187 GLU A C 1
ATOM 1511 O O . GLU A 1 187 ? -14.334 24.960 20.964 1.00 38.78 187 GLU A O 1
#

Nearest PDB structures (foldseek):
  4jre-assembly1_D  TM=3.918E-01  e=2.929E+00  Escherichia coli K-12

Sequence (187 aa):
MNIISIIWVDIIEAALITGAGFVLAFWYVRNRVVEKKSLSTSFLRYFQGLFPVGVMLFGVFVILALNPPIGALIMVISTFIYIVSTVTPGVDKYDSVHRATILSLGYTRQEYAVKYLFKNSINYWIMASANFFVAQAVTLIFSKDLIFFEKNSFAEDLFFASITLMVFGFILSLLRRFEVWKESDKE

Mean predicted aligned error: 6.98 Å

Secondary structure (DSSP, 8-state):
--HHHHHHHHHHHHHHHHHHHHHHHHHHHHHHHHTT--STTSGGGGS-THHHHHHHHHHHHHHHHT-HHHHHHHHHHHHHHHHHHHHHHHHHHHHHHHHHHHHHTT--HHHIIIIIIIHHHHHHHHHHHHHHHHHHHHHHHHHHHHHTT-SSHHHHHHHHHHHHHHHHHHHHHHHHHHHHHHHHTT-

Organism: NCBI:txid1495039